Protein AF-A0A914WQ37-F1 (afdb_monomer)

Secondary structure (DSSP, 8-state):
--SPPB-TTSSBPPTTT-TTSPPSHHHHHHHHHHHHHHHHHHHHTT---HHHHHHHHHHHHHHHHHHHHHHHHHHHHTT-TTS--HHHHHHHHHTHHHHHHHHHHHHHHH-HHHHHHHHHHHHHHHHHHHHHHHHHHHHSSTTGGG-TTSHHHHHHHHHHHHHHHHHHHHHHHHHHHT----HHHHHHHHHHHTT-TT---TT---SSGGGB-TTS-B-HHHHHT--

Foldseek 3Di:
DLAFDADPVRDGDPCVVPVNDQDCPLLVVLLVLLLVLLLVLCVLVVNHDPVVSVVLSVVVVVVLVVLLVVLVVLCVVLVVVQQDDSRRLSRLLRVLSVLLSVLSVLCVVPNDVSSVVSLVVSLVVSLVVLLVSSCCSRCVNDCNVPCPPRVVSSVVSSNVSSVVSSVVSCVSNVVSRVDDQDPVNSVLVVCVVVVNQDQDDDDDPDTPVVQADPVGDGNVVVVVPRD

Sequence (227 aa):
DWSVKYGNSDEPVPARFDINAPDLYIPLMALVTYVLVAGFVLGTQGRFTPEQLGLLASNAVAWLVLENFFILVTKYVMNISQALSLWHTLAFSSYKFVGMIISLLVFLAFGRTAYYWTLGYFAVAVAFFLIRTVKTFVLEGPGAYAQDGGTKRKLYLLLFISLTQPFIMWWLTSSITNFVPGKMDLAEMAMAGIGMGAAKVGGAVGGAKAFVQPDGEVDYEALLRAP

Radius of gyration: 24.95 Å; Cα contacts (8 Å, |Δi|>4): 200; chains: 1; bounding box: 59×31×78 Å

Organism: NCBI:txid2011161

Solvent-accessible surface area (backbone atoms only — not comparable to full-atom values): 13020 Å² total; per-residue (Å²): 137,86,72,86,54,62,43,101,78,79,42,71,44,58,56,92,80,25,86,84,46,89,57,57,61,67,27,52,54,25,50,53,48,32,44,53,52,52,40,49,52,32,46,63,55,76,64,59,45,76,66,57,46,52,50,52,45,50,50,53,52,48,54,53,52,50,50,51,49,50,52,50,51,51,30,58,76,71,69,46,76,83,44,61,58,72,67,53,52,52,24,63,69,32,53,56,32,54,42,50,41,54,20,52,53,39,26,74,76,64,33,68,68,49,18,54,55,42,38,52,52,37,32,52,50,50,27,52,47,41,55,58,55,50,44,47,49,51,60,68,31,97,65,49,90,77,43,91,84,46,59,68,60,54,49,50,53,50,52,51,60,29,61,48,47,43,55,52,51,50,58,64,52,43,75,67,60,76,61,76,63,52,79,64,51,45,54,51,51,54,38,36,74,74,66,65,44,68,75,82,66,82,96,57,98,55,60,78,66,72,41,38,48,102,86,72,48,74,38,63,68,58,59,72,67,55,132

Structure (mmCIF, N/CA/C/O backbone):
data_AF-A0A914WQ37-F1
#
_entry.id   AF-A0A914WQ37-F1
#
loop_
_atom_site.group_PDB
_atom_site.id
_atom_site.type_symbol
_atom_site.label_atom_id
_atom_site.label_alt_id
_atom_site.label_comp_id
_atom_site.label_asym_id
_atom_site.label_entity_id
_atom_site.label_seq_id
_atom_site.pdbx_PDB_ins_code
_atom_site.Cartn_x
_atom_site.Cartn_y
_atom_site.Cartn_z
_atom_site.occupancy
_atom_site.B_iso_or_equiv
_atom_site.auth_seq_id
_atom_site.auth_comp_id
_atom_site.auth_asym_id
_atom_site.auth_atom_id
_atom_site.pdbx_PDB_model_num
ATOM 1 N N . ASP A 1 1 ? -6.698 -5.636 -26.156 1.00 56.78 1 ASP A N 1
ATOM 2 C CA . ASP A 1 1 ? -5.316 -5.230 -26.454 1.00 56.78 1 ASP A CA 1
ATOM 3 C C . ASP A 1 1 ? -4.744 -4.566 -25.204 1.00 56.78 1 ASP A C 1
ATOM 5 O O . ASP A 1 1 ? -5.423 -3.709 -24.650 1.00 56.78 1 ASP A O 1
ATOM 9 N N . TRP A 1 2 ? -3.618 -5.061 -24.683 1.00 62.56 2 TRP A N 1
ATOM 10 C CA . TRP A 1 2 ? -2.961 -4.590 -23.444 1.00 62.56 2 TRP A CA 1
ATOM 11 C C . TRP A 1 2 ? -1.624 -3.893 -23.729 1.00 62.56 2 TRP A C 1
ATOM 13 O O . TRP A 1 2 ? -0.908 -3.533 -22.796 1.00 62.56 2 TRP A O 1
ATOM 23 N N . SER A 1 3 ? -1.281 -3.737 -25.009 1.00 63.12 3 SER A N 1
ATOM 24 C CA . SER A 1 3 ? -0.094 -3.006 -25.434 1.00 63.12 3 SER A CA 1
ATOM 25 C C . SER A 1 3 ? -0.186 -1.533 -25.023 1.00 63.12 3 SER A C 1
ATOM 27 O O . SER A 1 3 ? -1.274 -0.953 -24.971 1.00 63.12 3 SER A O 1
ATOM 29 N N . VAL A 1 4 ? 0.967 -0.941 -24.697 1.00 64.62 4 VAL A N 1
ATOM 30 C CA . VAL A 1 4 ? 1.070 0.493 -24.403 1.00 64.62 4 VAL A CA 1
ATOM 31 C C . VAL A 1 4 ? 0.679 1.254 -25.660 1.00 64.62 4 VAL A C 1
ATOM 33 O O . VAL A 1 4 ? 1.230 1.006 -26.735 1.00 64.62 4 VAL A O 1
ATOM 36 N N . LYS A 1 5 ? -0.281 2.169 -25.538 1.00 70.06 5 LYS A N 1
ATOM 37 C CA . LYS A 1 5 ? -0.679 2.995 -26.676 1.00 70.06 5 LYS A CA 1
ATOM 38 C C . LYS A 1 5 ? 0.314 4.143 -26.837 1.00 70.06 5 LYS A C 1
ATOM 40 O O . LYS A 1 5 ? 0.683 4.799 -25.863 1.00 70.06 5 LYS A O 1
ATOM 45 N N . TYR A 1 6 ? 0.708 4.410 -28.075 1.00 69.31 6 TYR A N 1
ATOM 46 C CA . TYR A 1 6 ? 1.590 5.520 -28.426 1.00 69.31 6 TYR A CA 1
ATOM 47 C C . TYR A 1 6 ? 0.812 6.569 -29.217 1.00 69.31 6 TYR A C 1
ATOM 49 O O . TYR A 1 6 ? -0.035 6.233 -30.049 1.00 69.31 6 TYR A O 1
ATOM 57 N N . GLY A 1 7 ? 1.048 7.843 -28.904 1.00 68.81 7 GLY A N 1
ATOM 58 C CA . GLY A 1 7 ? 0.523 8.963 -29.679 1.00 68.81 7 GLY A CA 1
ATOM 59 C C . GLY A 1 7 ? 1.330 9.200 -30.960 1.00 68.81 7 GLY A C 1
ATOM 60 O O . GLY A 1 7 ? 2.325 8.532 -31.222 1.00 68.81 7 GLY A O 1
ATOM 61 N N . ASN A 1 8 ? 0.945 10.219 -31.734 1.00 63.44 8 ASN A N 1
ATOM 62 C CA . ASN A 1 8 ? 1.643 10.612 -32.971 1.00 63.44 8 ASN A CA 1
ATOM 63 C C . ASN A 1 8 ? 3.112 11.052 -32.761 1.00 63.44 8 ASN A C 1
ATOM 65 O O . ASN A 1 8 ? 3.824 11.254 -33.740 1.00 63.44 8 ASN A O 1
ATOM 69 N N . SER A 1 9 ? 3.550 11.239 -31.512 1.00 63.06 9 SER A N 1
ATOM 70 C CA . SER A 1 9 ? 4.892 11.678 -31.112 1.00 63.06 9 SER A CA 1
ATOM 71 C C . SER A 1 9 ? 5.790 10.554 -30.569 1.00 63.06 9 SER A C 1
ATOM 73 O O . SER A 1 9 ? 6.819 10.861 -29.978 1.00 63.06 9 SER A O 1
ATOM 75 N N . ASP A 1 10 ? 5.417 9.274 -30.724 1.00 62.78 10 ASP A N 1
ATOM 76 C CA . ASP A 1 10 ? 6.125 8.113 -30.130 1.00 62.78 10 ASP A CA 1
ATOM 77 C C . ASP A 1 10 ? 6.191 8.133 -28.584 1.00 62.78 10 ASP A C 1
ATOM 79 O O . ASP A 1 10 ? 6.832 7.297 -27.943 1.00 62.78 10 ASP A O 1
ATOM 83 N N . GLU A 1 11 ? 5.468 9.062 -27.956 1.00 63.06 11 GLU A N 1
ATOM 84 C CA . GLU A 1 11 ? 5.287 9.132 -26.512 1.00 63.06 11 GLU A CA 1
ATOM 85 C C . GLU A 1 11 ? 4.059 8.307 -26.088 1.00 63.06 11 GLU A C 1
ATOM 87 O O . GLU A 1 11 ? 3.037 8.306 -26.793 1.00 63.06 11 GLU A O 1
ATOM 92 N N . PRO A 1 12 ? 4.118 7.611 -24.936 1.00 65.69 12 PRO A N 1
ATOM 93 C CA . PRO A 1 12 ? 2.956 6.933 -24.377 1.00 65.69 12 PRO A CA 1
ATOM 94 C C . PRO A 1 12 ? 1.793 7.915 -24.194 1.00 65.69 12 PRO A C 1
ATOM 96 O O . PRO A 1 12 ? 1.980 9.012 -23.659 1.00 65.69 12 PRO A O 1
ATOM 99 N N . VAL A 1 13 ? 0.585 7.538 -24.624 1.00 70.19 13 VAL A N 1
ATOM 100 C CA . VAL A 1 13 ? -0.588 8.420 -24.476 1.00 70.19 13 VAL A CA 1
ATOM 101 C C . VAL A 1 13 ? -0.875 8.630 -22.982 1.00 70.19 13 VAL A C 1
ATOM 103 O O . VAL A 1 13 ? -0.773 7.682 -22.200 1.00 70.19 13 VAL A O 1
ATOM 106 N N . PRO A 1 14 ? -1.271 9.843 -22.550 1.00 66.50 14 PRO A N 1
ATOM 107 C CA . PRO A 1 14 ? -1.674 10.076 -21.168 1.00 66.50 14 PRO A CA 1
ATOM 108 C C . PRO A 1 14 ? -2.773 9.108 -20.716 1.00 66.50 14 PRO A C 1
ATOM 110 O O . PRO A 1 14 ? -3.612 8.704 -21.521 1.00 66.50 14 PRO A O 1
ATOM 113 N N . ALA A 1 15 ? -2.850 8.832 -19.410 1.00 68.00 15 ALA A N 1
ATOM 114 C CA . ALA A 1 15 ? -3.814 7.891 -18.821 1.00 68.00 15 ALA A CA 1
ATOM 115 C C . ALA A 1 15 ? -5.296 8.185 -19.145 1.00 68.00 15 ALA A C 1
ATOM 117 O O . ALA A 1 15 ? -6.150 7.312 -19.051 1.00 68.00 15 ALA A O 1
ATOM 118 N N . ARG A 1 16 ? -5.620 9.406 -19.596 1.00 73.94 16 ARG A N 1
ATOM 119 C CA . ARG A 1 16 ? -6.951 9.746 -20.124 1.00 73.94 16 ARG A CA 1
ATOM 120 C C . ARG A 1 16 ? -7.317 8.964 -21.397 1.00 73.94 16 ARG A C 1
ATOM 122 O O . ARG A 1 16 ? -8.497 8.754 -21.659 1.00 73.94 16 ARG A O 1
ATOM 129 N N . PHE A 1 17 ? -6.326 8.583 -22.197 1.00 75.38 17 PHE A N 1
ATOM 130 C CA . PHE A 1 17 ? -6.483 7.917 -23.493 1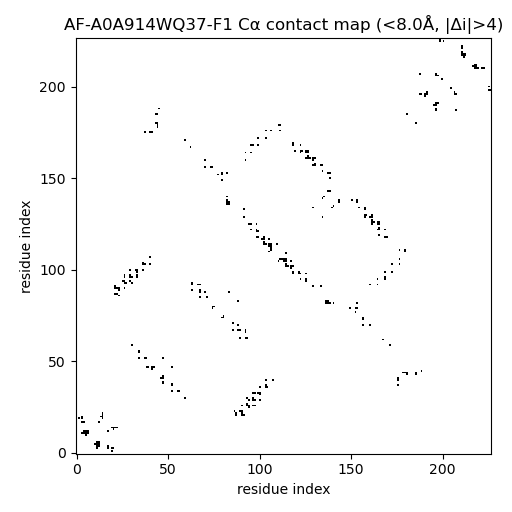.00 75.38 17 PHE A CA 1
ATOM 131 C C . PHE A 1 17 ? -5.993 6.459 -23.481 1.00 75.38 17 PHE A C 1
ATOM 133 O O . PHE A 1 17 ? -6.365 5.679 -24.363 1.00 75.38 17 PHE A O 1
ATOM 140 N N . ASP A 1 18 ? -5.211 6.077 -22.468 1.00 75.06 18 ASP A N 1
ATOM 141 C CA . ASP A 1 18 ? -4.825 4.696 -22.190 1.00 75.06 18 ASP A CA 1
ATOM 142 C C . ASP A 1 18 ? -5.307 4.267 -20.797 1.00 75.06 18 ASP A C 1
ATOM 144 O O . ASP A 1 18 ? -4.721 4.621 -19.777 1.00 75.06 18 ASP A O 1
ATOM 148 N N . ILE A 1 19 ? -6.380 3.471 -20.777 1.00 73.19 19 ILE A N 1
ATOM 149 C CA . ILE A 1 19 ? -6.989 2.908 -19.561 1.00 73.19 19 ILE A CA 1
ATOM 150 C C . ILE A 1 19 ? -5.989 2.035 -18.785 1.00 73.19 19 ILE A C 1
ATOM 152 O O . ILE A 1 19 ? -6.120 1.889 -17.573 1.00 73.19 19 ILE A O 1
ATOM 156 N N . ASN A 1 20 ? -4.994 1.454 -19.466 1.00 72.88 20 ASN A N 1
ATOM 157 C CA . ASN A 1 20 ? -4.010 0.565 -18.850 1.00 72.88 20 ASN A CA 1
ATOM 158 C C . ASN A 1 20 ? -2.786 1.315 -18.303 1.00 72.88 20 ASN A C 1
ATOM 160 O O . ASN A 1 20 ? -1.908 0.688 -17.702 1.00 72.88 20 ASN A O 1
ATOM 164 N N . ALA A 1 21 ? -2.688 2.630 -18.517 1.00 74.88 21 ALA A N 1
ATOM 165 C CA . ALA A 1 21 ? -1.569 3.406 -18.011 1.00 74.88 21 ALA A CA 1
ATOM 166 C C . ALA A 1 21 ? -1.640 3.505 -16.475 1.00 74.88 21 ALA A C 1
ATOM 168 O O . ALA A 1 21 ? -2.699 3.809 -15.925 1.00 74.88 21 ALA A O 1
ATOM 169 N N . PRO A 1 22 ? -0.523 3.281 -15.762 1.00 78.38 22 PRO A N 1
ATOM 170 C CA . PRO A 1 22 ? -0.503 3.335 -14.305 1.00 78.38 22 PRO A CA 1
ATOM 171 C C . PRO A 1 22 ? -0.788 4.757 -13.806 1.00 78.38 22 PRO A C 1
ATOM 173 O O . PRO A 1 22 ? -0.043 5.696 -14.101 1.00 78.38 22 PRO A O 1
ATOM 176 N N . ASP A 1 23 ? -1.850 4.901 -13.017 1.00 85.06 23 ASP A N 1
ATOM 177 C CA . ASP A 1 23 ? -2.229 6.140 -12.348 1.00 85.06 23 ASP A CA 1
ATOM 178 C C . ASP A 1 23 ? -1.747 6.181 -10.888 1.00 85.06 23 ASP A C 1
ATOM 180 O O . ASP A 1 23 ? -1.474 5.158 -10.258 1.00 85.06 23 ASP A O 1
ATOM 184 N N . LEU A 1 24 ? -1.650 7.391 -10.333 1.00 87.19 24 LEU A N 1
ATOM 185 C CA . LEU A 1 24 ? -1.313 7.603 -8.921 1.00 87.19 24 LEU A CA 1
ATOM 186 C C . LEU A 1 24 ? -2.558 7.811 -8.041 1.00 87.19 24 LEU A C 1
ATOM 188 O O . LEU A 1 24 ? -2.447 7.877 -6.817 1.00 87.19 24 LEU A O 1
ATOM 192 N N . TYR A 1 25 ? -3.747 7.912 -8.639 1.00 90.06 25 TYR A N 1
ATOM 193 C CA . TYR A 1 25 ? -4.981 8.183 -7.908 1.00 90.06 25 TYR A CA 1
ATOM 194 C C . TYR A 1 25 ? -5.370 6.995 -7.028 1.00 90.06 25 TYR A C 1
ATOM 196 O O . TYR A 1 25 ? -5.588 7.169 -5.829 1.00 90.06 25 TYR A O 1
ATOM 204 N N . ILE A 1 26 ? -5.395 5.784 -7.594 1.00 90.06 26 ILE A N 1
ATOM 205 C CA . ILE A 1 26 ? -5.715 4.555 -6.857 1.00 90.06 26 ILE A CA 1
ATOM 206 C C . ILE A 1 26 ? -4.714 4.340 -5.706 1.00 90.06 26 ILE A C 1
ATOM 208 O O . ILE A 1 26 ? -5.162 4.195 -4.568 1.00 90.06 26 ILE A O 1
ATOM 212 N N . PRO A 1 27 ? -3.384 4.380 -5.935 1.00 91.56 27 PRO A N 1
ATOM 213 C CA . PRO A 1 27 ? -2.373 4.406 -4.880 1.00 91.56 27 PRO A CA 1
ATOM 214 C C . PRO A 1 27 ? -2.623 5.391 -3.736 1.00 91.56 27 PRO A C 1
ATOM 216 O O . PRO A 1 27 ? -2.577 5.006 -2.567 1.00 91.56 27 PRO A O 1
ATOM 219 N N . LEU A 1 28 ? -2.885 6.658 -4.063 1.00 92.75 28 LEU A N 1
ATOM 220 C CA . LEU A 1 28 ? -3.062 7.718 -3.074 1.00 92.75 28 LEU A CA 1
ATOM 221 C C . LEU A 1 28 ? -4.328 7.482 -2.252 1.00 92.75 28 LEU A C 1
ATOM 223 O O . LEU A 1 28 ? -4.287 7.524 -1.021 1.00 92.75 28 LEU A O 1
ATOM 227 N N . MET A 1 29 ? -5.440 7.173 -2.918 1.00 95.94 29 MET A N 1
ATOM 228 C CA . MET A 1 29 ? -6.702 6.881 -2.242 1.00 95.94 29 MET A CA 1
ATOM 229 C C . MET A 1 29 ? -6.605 5.621 -1.380 1.00 95.94 29 MET A C 1
ATOM 231 O O . MET A 1 29 ? -7.149 5.589 -0.275 1.00 95.94 29 MET A O 1
ATOM 235 N N . ALA A 1 30 ? -5.865 4.605 -1.828 1.00 95.56 30 ALA A N 1
ATOM 236 C CA . ALA A 1 30 ? -5.617 3.400 -1.048 1.00 95.56 30 ALA A CA 1
ATOM 237 C C . ALA A 1 30 ? -4.742 3.683 0.184 1.00 95.56 30 ALA A C 1
ATOM 239 O O . ALA A 1 30 ? -5.017 3.146 1.251 1.00 95.56 30 ALA A O 1
ATOM 240 N N . LEU A 1 31 ? -3.736 4.556 0.094 1.00 95.81 31 LEU A N 1
ATOM 241 C CA . LEU A 1 31 ? -2.944 4.959 1.260 1.00 95.81 31 LEU A CA 1
ATOM 242 C C . LEU A 1 31 ? -3.818 5.640 2.326 1.00 95.81 31 LEU A C 1
ATOM 244 O O . LEU A 1 31 ? -3.773 5.256 3.494 1.00 95.81 31 LEU A O 1
ATOM 248 N N . VAL A 1 32 ? -4.640 6.615 1.927 1.00 96.25 32 VAL A N 1
ATOM 249 C CA . VAL A 1 32 ? -5.557 7.315 2.847 1.00 96.25 32 VAL A CA 1
ATOM 250 C C . VAL A 1 32 ? -6.545 6.330 3.469 1.00 96.25 32 VAL A C 1
ATOM 252 O O . VAL A 1 32 ? -6.714 6.294 4.687 1.00 96.25 32 VAL A O 1
ATOM 255 N N . THR A 1 33 ? -7.150 5.473 2.646 1.00 96.56 33 THR A N 1
ATOM 256 C CA . THR A 1 33 ? -8.106 4.459 3.109 1.00 96.56 33 THR A CA 1
ATOM 257 C C . THR A 1 33 ? -7.454 3.463 4.064 1.00 96.56 33 THR A C 1
ATOM 259 O O . THR A 1 33 ? -8.051 3.112 5.077 1.00 96.56 33 THR A O 1
ATOM 262 N N . TYR A 1 34 ? -6.216 3.043 3.796 1.00 96.19 34 TYR A N 1
ATOM 263 C CA . TYR A 1 34 ? -5.450 2.180 4.692 1.00 96.19 34 TYR A CA 1
ATOM 264 C C . TYR A 1 34 ? -5.282 2.814 6.074 1.00 96.19 34 TYR A C 1
ATOM 266 O O . TYR A 1 34 ? -5.546 2.147 7.072 1.00 96.19 34 TYR A O 1
ATOM 274 N N . VAL A 1 35 ? -4.908 4.097 6.146 1.00 95.81 35 VAL A N 1
ATOM 275 C CA . VAL A 1 35 ? -4.765 4.811 7.425 1.00 95.81 35 VAL A CA 1
ATOM 276 C C . VAL A 1 35 ? -6.092 4.848 8.184 1.00 95.81 35 VAL A C 1
ATOM 278 O O . VAL A 1 35 ? -6.120 4.553 9.378 1.00 95.81 35 VAL A O 1
ATOM 281 N N . LEU A 1 36 ? -7.200 5.146 7.499 1.00 95.56 36 LEU A N 1
ATOM 282 C CA . LEU A 1 36 ? -8.530 5.188 8.113 1.00 95.56 36 LEU A CA 1
ATOM 283 C C . LEU A 1 36 ? -8.987 3.813 8.614 1.00 95.56 36 LEU A C 1
ATOM 285 O O . LEU A 1 36 ? -9.439 3.693 9.751 1.00 95.56 36 LEU A O 1
ATOM 289 N N . VAL A 1 37 ? -8.835 2.766 7.801 1.00 95.69 37 VAL A N 1
ATOM 290 C CA . VAL A 1 37 ? -9.221 1.393 8.165 1.00 95.69 37 VAL A CA 1
ATOM 291 C C . VAL A 1 37 ? -8.343 0.862 9.295 1.00 95.69 37 VAL A C 1
ATOM 293 O O . VAL A 1 37 ? -8.855 0.255 10.229 1.00 95.69 37 VAL A O 1
ATOM 296 N N . ALA A 1 38 ? -7.038 1.123 9.269 1.00 93.31 38 ALA A N 1
ATOM 297 C CA . ALA A 1 38 ? -6.139 0.768 10.362 1.00 93.31 38 ALA A CA 1
ATOM 298 C C . ALA A 1 38 ? -6.509 1.491 11.666 1.00 93.31 38 ALA A C 1
ATOM 300 O O . ALA A 1 38 ? -6.564 0.859 12.719 1.00 93.31 38 ALA A O 1
ATOM 301 N N . GLY A 1 39 ? -6.826 2.787 11.594 1.00 92.56 39 GLY A N 1
ATOM 302 C CA . GLY A 1 39 ? -7.345 3.555 12.725 1.00 92.56 39 GLY A CA 1
ATOM 303 C C . GLY A 1 39 ? -8.647 2.980 13.277 1.00 92.56 39 GLY A C 1
ATOM 304 O O . GLY A 1 39 ? -8.791 2.830 14.488 1.00 92.56 39 GLY A O 1
ATOM 305 N N . PHE A 1 40 ? -9.563 2.584 12.394 1.00 92.00 40 PHE A N 1
ATOM 306 C CA . PHE A 1 40 ? -10.813 1.933 12.772 1.00 92.00 40 PHE A CA 1
ATOM 307 C C . PHE A 1 40 ? -10.577 0.589 13.472 1.00 92.00 40 PHE A C 1
ATOM 309 O O . PHE A 1 40 ? -11.148 0.340 14.532 1.00 92.00 40 PHE A O 1
ATOM 316 N N . VAL A 1 41 ? -9.673 -0.244 12.946 1.00 91.50 41 VAL A N 1
ATOM 317 C CA . VAL A 1 41 ? -9.277 -1.504 13.592 1.00 91.50 41 VAL A CA 1
ATOM 318 C C . VAL A 1 41 ? -8.675 -1.239 14.977 1.00 91.50 41 VAL A C 1
ATOM 320 O O . VAL A 1 41 ? -9.066 -1.897 15.937 1.00 91.50 41 VAL A O 1
ATOM 323 N N . LEU A 1 42 ? -7.798 -0.243 15.136 1.00 90.19 42 LEU A N 1
ATOM 324 C CA . LEU A 1 42 ? -7.271 0.143 16.456 1.00 90.19 42 LEU A CA 1
ATOM 325 C C . LEU A 1 42 ? -8.370 0.645 17.408 1.00 90.19 42 LEU A C 1
ATOM 327 O O . LEU A 1 42 ? -8.320 0.358 18.605 1.00 90.19 42 LEU A O 1
ATOM 331 N N . GLY A 1 43 ? -9.381 1.344 16.886 1.00 88.75 43 GLY A N 1
ATOM 332 C CA . GLY A 1 43 ? -10.574 1.761 17.630 1.00 88.75 43 GLY A CA 1
ATOM 333 C C . GLY A 1 43 ? -11.369 0.577 18.161 1.00 88.75 43 GLY A C 1
ATOM 334 O O . GLY A 1 43 ? -11.690 0.539 19.344 1.00 88.75 43 GLY A O 1
ATOM 335 N N . THR A 1 44 ? -11.587 -0.441 17.325 1.00 86.12 44 THR A N 1
ATOM 336 C CA . THR A 1 44 ? -12.282 -1.680 17.728 1.00 86.12 44 THR A CA 1
ATOM 337 C C . THR A 1 44 ? -11.509 -2.495 18.769 1.00 86.12 44 THR A C 1
ATOM 339 O O . THR A 1 44 ? -12.089 -3.329 19.451 1.00 86.12 44 THR A O 1
ATOM 342 N N . GLN A 1 45 ? -10.203 -2.249 18.901 1.00 86.31 45 GLN A N 1
ATOM 343 C CA . GLN A 1 45 ? -9.329 -2.869 19.897 1.00 86.31 45 GLN A CA 1
ATOM 344 C C . GLN A 1 45 ? -9.201 -2.046 21.192 1.00 86.31 45 GLN A C 1
ATOM 346 O O . GLN A 1 45 ? -8.428 -2.431 22.062 1.00 86.31 45 GLN A O 1
ATOM 351 N N . GLY A 1 46 ? -9.844 -0.875 21.298 1.00 83.62 46 GLY A N 1
ATOM 352 C CA . GLY A 1 46 ? -9.678 0.032 22.445 1.00 83.62 46 GLY A CA 1
ATOM 353 C C . GLY A 1 46 ? -8.296 0.676 22.557 1.00 83.62 46 GLY A C 1
ATOM 354 O O . GLY A 1 46 ? -7.945 1.231 23.594 1.00 83.62 46 GLY A O 1
ATOM 355 N N . ARG A 1 47 ? -7.496 0.612 21.490 1.00 84.75 47 ARG A N 1
ATOM 356 C CA . ARG A 1 47 ? -6.108 1.099 21.458 1.00 84.75 47 ARG A CA 1
ATOM 357 C C . ARG A 1 47 ? -5.955 2.398 20.684 1.00 84.75 47 ARG A C 1
ATOM 359 O O . ARG A 1 47 ? -4.837 2.878 20.537 1.00 84.75 47 ARG A O 1
ATOM 366 N N . PHE A 1 48 ? -7.051 2.954 20.178 1.00 89.69 48 PHE A N 1
ATOM 367 C CA . PHE A 1 48 ? -7.006 4.160 19.372 1.00 89.69 48 PHE A CA 1
ATOM 368 C C . PHE A 1 48 ? -6.498 5.351 20.181 1.00 89.69 48 PHE A C 1
ATOM 370 O O . PHE A 1 48 ? -7.113 5.767 21.160 1.00 89.69 48 PHE A O 1
ATOM 377 N N . THR A 1 49 ? -5.402 5.934 19.706 1.00 90.06 49 THR A N 1
ATOM 378 C CA . THR A 1 49 ? -4.981 7.276 20.092 1.00 90.06 49 THR A CA 1
ATOM 379 C C . THR A 1 49 ? -4.633 8.064 18.825 1.00 90.06 49 THR A C 1
ATOM 381 O O . THR A 1 49 ? -4.144 7.468 17.853 1.00 90.06 49 THR A O 1
ATOM 384 N N . PRO A 1 50 ? -4.873 9.387 18.786 1.00 91.38 50 PRO A N 1
ATOM 385 C CA . PRO A 1 50 ? -4.518 10.217 17.633 1.00 91.38 50 PRO A CA 1
ATOM 386 C C . PRO A 1 50 ? -3.036 10.101 17.245 1.00 91.38 50 PRO A C 1
ATOM 388 O O . PRO A 1 50 ? -2.689 10.113 16.063 1.00 91.38 50 PRO A O 1
ATOM 391 N N . GLU A 1 51 ? -2.160 9.910 18.232 1.00 92.62 51 GLU A N 1
ATOM 392 C CA . GLU A 1 51 ? -0.719 9.737 18.042 1.00 92.62 51 GLU A CA 1
ATOM 393 C C . GLU A 1 51 ? -0.409 8.429 17.309 1.00 92.62 51 GLU A C 1
ATOM 395 O O . GLU A 1 51 ? 0.421 8.421 16.402 1.00 92.62 51 GLU A O 1
ATOM 400 N N . GLN A 1 52 ? -1.099 7.329 17.636 1.00 89.31 52 GLN A N 1
ATOM 401 C CA . GLN A 1 52 ? -0.924 6.056 16.928 1.00 89.31 52 GLN A CA 1
ATOM 402 C C . GLN A 1 52 ? -1.364 6.144 15.468 1.00 89.31 52 GLN A C 1
ATOM 404 O O . GLN A 1 52 ? -0.704 5.576 14.597 1.00 89.31 52 GLN A O 1
ATOM 409 N N . LEU A 1 53 ? -2.440 6.881 15.183 1.00 91.50 53 LEU A N 1
ATOM 410 C CA . LEU A 1 53 ? -2.891 7.108 13.811 1.00 91.50 53 LEU A CA 1
ATOM 411 C C . LEU A 1 53 ? -1.835 7.885 13.008 1.00 91.50 53 LEU A C 1
ATOM 413 O O . LEU A 1 53 ? -1.487 7.492 11.892 1.00 91.50 53 LEU A O 1
ATOM 417 N N . GLY A 1 54 ? -1.279 8.946 13.603 1.00 93.19 54 GLY A N 1
ATOM 418 C CA . GLY A 1 54 ? -0.195 9.734 13.013 1.00 93.19 54 GLY A CA 1
ATOM 419 C C . GLY A 1 54 ? 1.084 8.922 12.796 1.00 93.19 54 GLY A C 1
ATOM 420 O O . GLY A 1 54 ? 1.701 9.017 11.732 1.00 93.19 54 GLY A O 1
ATOM 421 N N . LEU A 1 55 ? 1.453 8.068 13.755 1.00 93.06 55 LEU A N 1
ATOM 422 C CA . LEU A 1 55 ? 2.581 7.141 13.632 1.00 93.06 55 LEU A CA 1
ATOM 423 C C . LEU A 1 55 ? 2.361 6.126 12.510 1.00 93.06 55 LEU A C 1
ATOM 425 O O . LEU A 1 55 ? 3.278 5.878 11.733 1.00 93.06 55 LEU A O 1
ATOM 429 N N . LEU A 1 56 ? 1.157 5.567 12.382 1.00 92.94 56 LEU A N 1
ATOM 430 C CA . LEU A 1 56 ? 0.831 4.604 11.334 1.00 92.94 56 LEU A CA 1
ATOM 431 C C . LEU A 1 56 ? 0.901 5.229 9.937 1.00 92.94 56 LEU A C 1
ATOM 433 O O . LEU A 1 56 ? 1.508 4.648 9.034 1.00 92.94 56 LEU A O 1
ATOM 437 N N . ALA A 1 57 ? 0.329 6.424 9.772 1.00 94.50 57 ALA A N 1
ATOM 438 C CA . ALA A 1 57 ? 0.410 7.183 8.528 1.00 94.50 57 ALA A CA 1
ATOM 439 C C . ALA A 1 57 ? 1.865 7.525 8.177 1.00 94.50 57 ALA A C 1
ATOM 441 O O . ALA A 1 57 ? 2.315 7.267 7.059 1.00 94.50 57 ALA A O 1
ATOM 442 N N . SER A 1 58 ? 2.623 8.030 9.153 1.00 95.81 58 SER A N 1
ATOM 443 C CA . SER A 1 58 ? 4.034 8.384 8.973 1.00 95.81 58 SER A CA 1
ATOM 444 C C . SER A 1 58 ? 4.886 7.163 8.636 1.00 95.81 58 SER A C 1
ATOM 446 O O . SER A 1 58 ? 5.711 7.232 7.733 1.00 95.81 58 SER A O 1
ATOM 448 N N . ASN A 1 59 ? 4.658 6.026 9.297 1.00 94.75 59 ASN A N 1
ATOM 449 C CA . ASN A 1 59 ? 5.355 4.770 9.024 1.00 94.75 59 ASN A CA 1
ATOM 450 C C . ASN A 1 59 ? 5.049 4.257 7.607 1.00 94.75 59 ASN A C 1
ATOM 452 O O . ASN A 1 59 ? 5.963 3.877 6.881 1.00 94.75 59 ASN A O 1
ATOM 456 N N . ALA A 1 60 ? 3.784 4.299 7.175 1.00 94.62 60 ALA A N 1
ATOM 457 C CA . ALA A 1 60 ? 3.397 3.897 5.822 1.00 94.62 60 ALA A CA 1
ATOM 458 C C . ALA A 1 60 ? 4.072 4.765 4.745 1.00 94.62 60 ALA A C 1
ATOM 460 O O . ALA A 1 60 ? 4.629 4.232 3.784 1.00 94.62 60 ALA A O 1
ATOM 461 N N . VAL A 1 61 ? 4.075 6.089 4.932 1.00 95.25 61 VAL A N 1
ATOM 462 C CA . VAL A 1 61 ? 4.761 7.028 4.030 1.00 95.25 61 VAL A CA 1
ATOM 463 C C . VAL A 1 61 ? 6.278 6.831 4.078 1.00 95.25 61 VAL A C 1
ATOM 465 O O . VAL A 1 61 ? 6.917 6.811 3.029 1.00 95.25 61 VAL A O 1
ATOM 468 N N . ALA A 1 62 ? 6.863 6.625 5.259 1.00 95.44 62 ALA A N 1
ATOM 469 C CA . ALA A 1 62 ? 8.297 6.403 5.417 1.00 95.44 62 ALA A CA 1
ATOM 470 C C . ALA A 1 62 ? 8.765 5.147 4.670 1.00 95.44 62 ALA A C 1
ATOM 472 O O . ALA A 1 62 ? 9.732 5.222 3.915 1.00 95.44 62 ALA A O 1
ATOM 473 N N . TRP A 1 63 ? 8.057 4.019 4.805 1.00 94.00 63 TRP A N 1
ATOM 474 C CA . TRP A 1 63 ? 8.362 2.800 4.047 1.00 94.00 63 TRP A CA 1
ATOM 475 C C . TRP A 1 63 ? 8.183 2.983 2.540 1.00 94.00 63 TRP A C 1
ATOM 477 O O . TRP A 1 63 ? 8.999 2.478 1.770 1.00 94.00 63 TRP A O 1
ATOM 487 N N . LEU A 1 64 ? 7.158 3.726 2.111 1.00 94.12 64 LEU A N 1
ATOM 488 C CA . LEU A 1 64 ? 6.933 4.032 0.698 1.00 94.12 64 LEU A CA 1
ATOM 489 C C . LEU A 1 64 ? 8.083 4.860 0.100 1.00 94.12 64 LEU A C 1
ATOM 491 O O . LEU A 1 64 ? 8.590 4.536 -0.977 1.00 94.12 64 LEU A O 1
ATOM 495 N N . VAL A 1 65 ? 8.510 5.913 0.801 1.00 94.75 65 VAL A N 1
ATOM 496 C CA . VAL A 1 65 ? 9.629 6.773 0.385 1.00 94.75 65 VAL A CA 1
ATOM 497 C C . VAL A 1 65 ? 10.937 5.988 0.386 1.00 94.75 65 VAL A C 1
ATOM 499 O O . VAL A 1 65 ? 11.674 6.037 -0.597 1.00 94.75 65 VAL A O 1
ATOM 502 N N . LEU A 1 66 ? 11.204 5.230 1.451 1.00 94.44 66 LEU A N 1
ATOM 503 C CA . LEU A 1 66 ? 12.405 4.409 1.591 1.00 94.44 66 LEU A CA 1
ATOM 504 C C . LEU A 1 66 ? 12.505 3.379 0.463 1.00 94.44 66 LEU A C 1
ATOM 506 O O . LEU A 1 66 ? 13.557 3.250 -0.157 1.00 94.44 66 LEU A O 1
ATOM 510 N N . GLU A 1 67 ? 11.418 2.682 0.140 1.00 93.44 67 GLU A N 1
ATOM 511 C CA . GLU A 1 67 ? 11.409 1.713 -0.957 1.00 93.44 67 GLU A CA 1
ATOM 512 C C . GLU A 1 67 ? 11.697 2.377 -2.309 1.00 93.44 67 GLU A C 1
ATOM 514 O O . GLU A 1 67 ? 12.553 1.904 -3.059 1.00 93.44 67 GLU A O 1
ATOM 519 N N . ASN A 1 68 ? 11.036 3.496 -2.617 1.00 92.56 68 ASN A N 1
ATOM 520 C CA . ASN A 1 68 ? 11.273 4.214 -3.872 1.00 92.56 68 ASN A CA 1
ATOM 521 C C . ASN A 1 68 ? 12.696 4.780 -3.953 1.00 92.56 68 ASN A C 1
ATOM 523 O O . ASN A 1 68 ? 13.293 4.778 -5.031 1.00 92.56 68 ASN A O 1
ATOM 527 N N . PHE A 1 69 ? 13.267 5.195 -2.821 1.00 93.25 69 PHE A N 1
ATOM 528 C CA . PHE A 1 69 ? 14.668 5.585 -2.727 1.00 93.25 69 PHE A CA 1
ATOM 529 C C . PHE A 1 69 ? 15.601 4.414 -3.061 1.00 93.25 69 PHE A C 1
ATOM 531 O O . PHE A 1 69 ? 16.468 4.558 -3.923 1.00 93.25 69 PHE A O 1
ATOM 538 N N . PHE A 1 70 ? 15.394 3.233 -2.466 1.00 91.62 70 PHE A N 1
ATOM 539 C CA . PHE A 1 70 ? 16.186 2.043 -2.797 1.00 91.62 70 PHE A CA 1
ATOM 540 C C . PHE A 1 70 ? 16.058 1.660 -4.272 1.00 91.62 70 PHE A C 1
ATOM 542 O O . PHE A 1 70 ? 17.070 1.390 -4.913 1.00 91.62 70 PHE A O 1
ATOM 549 N N . ILE A 1 71 ? 14.853 1.711 -4.846 1.00 89.62 71 ILE A N 1
ATOM 550 C CA . ILE A 1 71 ? 14.643 1.433 -6.273 1.00 89.62 71 ILE A CA 1
ATOM 551 C C . ILE A 1 71 ? 15.406 2.433 -7.153 1.00 89.62 71 ILE A C 1
ATOM 553 O O . ILE A 1 71 ? 16.012 2.033 -8.149 1.00 89.62 71 ILE A O 1
ATOM 557 N N . LEU A 1 72 ? 15.411 3.720 -6.795 1.00 89.56 72 LEU A N 1
ATOM 558 C CA . LEU A 1 72 ? 16.157 4.760 -7.508 1.00 89.56 72 LEU A CA 1
ATOM 559 C C . LEU A 1 72 ? 17.665 4.491 -7.458 1.00 89.56 72 LEU A C 1
ATOM 561 O O . LEU A 1 72 ? 18.324 4.499 -8.499 1.00 89.56 72 LEU A O 1
ATOM 565 N N . VAL A 1 73 ? 18.197 4.171 -6.276 1.00 90.00 73 VAL A N 1
ATOM 566 C CA . VAL A 1 73 ? 19.608 3.798 -6.096 1.00 90.00 73 VAL A CA 1
ATOM 567 C C . VAL A 1 73 ? 19.949 2.546 -6.908 1.00 90.00 73 VAL A C 1
ATOM 569 O O . VAL A 1 73 ? 20.946 2.541 -7.627 1.00 90.00 73 VAL A O 1
ATOM 572 N N . THR A 1 74 ? 19.118 1.499 -6.872 1.00 87.25 74 THR A N 1
ATOM 573 C CA . THR A 1 74 ? 19.346 0.272 -7.654 1.00 87.25 74 THR A CA 1
ATOM 574 C C . THR A 1 74 ? 19.339 0.550 -9.157 1.00 87.25 74 THR A C 1
ATOM 576 O O . THR A 1 74 ? 20.227 0.075 -9.865 1.00 87.25 74 THR A O 1
ATOM 579 N N . LYS A 1 75 ? 18.392 1.356 -9.659 1.00 85.50 75 LYS A N 1
ATOM 580 C CA . LYS A 1 75 ? 18.356 1.778 -11.072 1.00 85.50 75 LYS A CA 1
ATOM 581 C C . LYS A 1 75 ? 19.632 2.510 -11.477 1.00 85.50 75 LYS A C 1
ATOM 583 O O . LYS A 1 75 ? 20.172 2.231 -12.550 1.00 85.50 75 LYS A O 1
ATOM 588 N N . TYR A 1 76 ? 20.106 3.416 -10.623 1.00 86.19 76 TYR A N 1
ATOM 589 C CA . TYR A 1 76 ? 21.329 4.180 -10.848 1.00 86.19 76 TYR A CA 1
ATOM 590 C C . TYR A 1 76 ? 22.562 3.266 -10.896 1.00 86.19 76 TYR A C 1
ATOM 592 O O . TYR A 1 76 ? 23.284 3.265 -11.890 1.00 86.19 76 TYR A O 1
ATOM 600 N N . VAL A 1 77 ? 22.748 2.407 -9.887 1.00 86.81 77 VAL A N 1
ATOM 601 C CA . VAL A 1 77 ? 23.881 1.463 -9.802 1.00 86.81 77 VAL A CA 1
ATOM 602 C C . VAL A 1 77 ? 23.893 0.473 -10.970 1.00 86.81 77 VAL A C 1
ATOM 604 O O . VAL A 1 77 ? 24.949 0.161 -11.516 1.00 86.81 77 VAL A O 1
ATOM 607 N N . MET A 1 78 ? 22.726 -0.018 -11.393 1.00 81.31 78 MET A N 1
ATOM 608 C CA . MET A 1 78 ? 22.624 -0.966 -12.507 1.00 81.31 78 MET A CA 1
ATOM 609 C C . MET A 1 78 ? 22.714 -0.303 -13.893 1.00 81.31 78 MET A C 1
ATOM 611 O O . MET A 1 78 ? 22.771 -1.023 -14.898 1.00 81.31 78 MET A O 1
ATOM 615 N N . ASN A 1 79 ? 22.761 1.035 -13.944 1.00 80.06 79 ASN A N 1
ATOM 616 C CA . ASN A 1 79 ? 22.725 1.868 -15.148 1.00 80.06 79 ASN A CA 1
ATOM 617 C C . ASN A 1 79 ? 21.511 1.562 -16.047 1.00 80.06 79 ASN A C 1
ATOM 619 O O . ASN A 1 79 ? 21.638 1.329 -17.248 1.00 80.06 79 ASN A O 1
ATOM 623 N N . ILE A 1 80 ? 20.318 1.519 -15.443 1.00 73.44 80 ILE A N 1
ATOM 624 C CA . ILE A 1 80 ? 19.042 1.257 -16.130 1.00 73.44 80 ILE A CA 1
ATOM 625 C C . ILE A 1 80 ? 18.127 2.487 -16.025 1.00 73.44 80 ILE A C 1
ATOM 627 O O . ILE A 1 80 ? 16.962 2.397 -15.633 1.00 73.44 80 ILE A O 1
ATOM 631 N N . SER A 1 81 ? 18.675 3.660 -16.348 1.00 61.53 81 SER A N 1
ATOM 632 C CA . SER A 1 81 ? 18.017 4.958 -16.130 1.00 61.53 81 SER A CA 1
ATOM 633 C C . SER A 1 81 ? 16.668 5.095 -16.861 1.00 61.53 81 SER A C 1
ATOM 635 O O . SER A 1 81 ? 15.738 5.701 -16.341 1.00 61.53 81 SER A O 1
ATOM 637 N N . GLN A 1 82 ? 16.519 4.450 -18.023 1.00 64.38 82 GLN A N 1
ATOM 638 C CA . GLN A 1 82 ? 15.340 4.589 -18.891 1.00 64.38 82 GLN A CA 1
ATOM 639 C C . GLN A 1 82 ? 14.217 3.566 -18.628 1.00 64.38 82 GLN A C 1
ATOM 641 O O . GLN A 1 82 ? 13.189 3.609 -19.290 1.00 64.38 82 GLN A O 1
ATOM 646 N N . ALA A 1 83 ? 14.381 2.611 -17.700 1.00 61.88 83 ALA A N 1
ATOM 647 C CA . ALA A 1 83 ? 13.425 1.499 -17.596 1.00 61.88 83 ALA A CA 1
ATOM 648 C C . ALA A 1 83 ? 12.068 1.866 -16.976 1.00 61.88 83 ALA A C 1
ATOM 650 O O . ALA A 1 83 ? 11.074 1.245 -17.323 1.00 61.88 83 ALA A O 1
ATOM 651 N N . LEU A 1 84 ? 12.020 2.814 -16.035 1.00 71.56 84 LEU A N 1
ATOM 652 C CA . LEU A 1 84 ? 10.791 3.226 -15.343 1.00 71.56 84 LEU A CA 1
ATOM 653 C C . LEU A 1 84 ? 10.954 4.654 -14.818 1.00 71.56 84 LEU A C 1
ATOM 655 O O . LEU A 1 84 ? 11.884 4.917 -14.048 1.00 71.56 84 LEU A O 1
ATOM 659 N N . SER A 1 85 ? 9.998 5.528 -15.125 1.00 81.38 85 SER A N 1
ATOM 660 C CA . SER A 1 85 ? 9.866 6.833 -14.465 1.00 81.38 85 SER A CA 1
ATOM 661 C C . SER A 1 85 ? 9.635 6.679 -12.955 1.00 81.38 85 SER A C 1
ATOM 663 O O . SER A 1 85 ? 9.093 5.665 -12.502 1.00 81.38 85 SER A O 1
ATOM 665 N N . LEU A 1 86 ? 10.023 7.695 -12.175 1.00 84.44 86 LEU A N 1
ATOM 666 C CA . LEU A 1 86 ? 9.799 7.748 -10.725 1.00 84.44 86 LEU A CA 1
ATOM 667 C C . LEU A 1 86 ? 8.320 7.571 -10.375 1.00 84.44 86 LEU A C 1
ATOM 669 O O . LEU A 1 86 ? 7.991 6.801 -9.474 1.00 84.44 86 LEU A O 1
ATOM 673 N N . TRP A 1 87 ? 7.440 8.209 -11.149 1.00 85.44 87 TRP A N 1
ATOM 674 C CA . TRP A 1 87 ? 5.991 8.143 -10.970 1.00 85.44 87 TRP A CA 1
ATOM 675 C C . TRP A 1 87 ? 5.436 6.733 -11.168 1.00 85.44 87 TRP A C 1
ATOM 677 O O . TRP A 1 87 ? 4.583 6.297 -10.400 1.00 85.44 87 TRP A O 1
ATOM 687 N N . HIS A 1 88 ? 5.968 5.986 -12.138 1.00 84.88 88 HIS A N 1
ATOM 688 C CA . HIS A 1 88 ? 5.571 4.597 -12.359 1.00 84.88 88 HIS A CA 1
ATOM 689 C C . HIS A 1 88 ? 6.014 3.699 -11.206 1.00 84.88 88 HIS A C 1
ATOM 691 O O . HIS A 1 88 ? 5.227 2.889 -10.728 1.00 84.88 88 HIS A O 1
ATOM 697 N N . THR A 1 89 ? 7.244 3.858 -10.708 1.00 87.62 89 THR A N 1
ATOM 698 C CA . THR A 1 89 ? 7.692 3.101 -9.527 1.00 87.62 89 THR A CA 1
ATOM 699 C C . THR A 1 89 ? 6.879 3.422 -8.282 1.00 87.62 89 THR A C 1
ATOM 701 O O . THR A 1 89 ? 6.520 2.496 -7.559 1.00 87.62 89 THR A O 1
ATOM 704 N N . LEU A 1 90 ? 6.514 4.691 -8.083 1.00 90.88 90 LEU A N 1
ATOM 705 C CA . LEU A 1 90 ? 5.690 5.111 -6.955 1.00 90.88 90 LEU A CA 1
ATOM 706 C C . LEU A 1 90 ? 4.282 4.506 -7.028 1.00 90.88 90 LEU A C 1
ATOM 708 O O . LEU A 1 90 ? 3.791 3.984 -6.026 1.00 90.88 90 LEU A O 1
ATOM 712 N N . ALA A 1 91 ? 3.660 4.522 -8.212 1.00 89.94 91 ALA A N 1
ATOM 713 C CA . ALA A 1 91 ? 2.359 3.899 -8.435 1.00 89.94 91 ALA A CA 1
ATOM 714 C C . ALA A 1 91 ? 2.415 2.382 -8.188 1.00 89.94 91 ALA A C 1
ATOM 716 O O . ALA A 1 91 ? 1.659 1.858 -7.370 1.00 89.94 91 ALA A O 1
ATOM 717 N N . PHE A 1 92 ? 3.375 1.685 -8.811 1.00 88.81 92 PHE A N 1
ATOM 718 C CA . PHE A 1 92 ? 3.508 0.230 -8.701 1.00 88.81 92 PHE A CA 1
ATOM 719 C C . PHE A 1 92 ? 3.809 -0.259 -7.281 1.00 88.81 92 PHE A C 1
ATOM 721 O O . PHE A 1 92 ? 3.198 -1.225 -6.827 1.00 88.81 92 PHE A O 1
ATOM 728 N N . SER A 1 93 ? 4.696 0.431 -6.562 1.00 90.81 93 SER A N 1
ATOM 729 C CA . SER A 1 93 ? 5.011 0.149 -5.155 1.00 90.81 93 SER A CA 1
ATOM 730 C C . SER A 1 93 ? 3.786 0.300 -4.243 1.00 90.81 93 SER A C 1
ATOM 732 O O . SER A 1 93 ? 3.623 -0.447 -3.281 1.00 90.81 93 SER A O 1
ATOM 734 N N . SER A 1 94 ? 2.887 1.230 -4.560 1.00 93.12 94 SER A N 1
ATOM 735 C CA . SER A 1 94 ? 1.754 1.585 -3.704 1.00 93.12 94 SER A CA 1
ATOM 736 C C . SER A 1 94 ? 0.496 0.737 -3.925 1.00 93.12 94 SER A C 1
ATOM 738 O O . SER A 1 94 ? -0.369 0.702 -3.052 1.00 93.12 94 SER A O 1
ATOM 740 N N . TYR A 1 95 ? 0.362 -0.013 -5.025 1.00 92.00 95 TYR A N 1
ATOM 741 C CA . TYR A 1 95 ? -0.830 -0.861 -5.232 1.00 92.00 95 TYR A CA 1
ATOM 742 C C . TYR A 1 95 ? -1.033 -1.922 -4.136 1.00 92.00 95 TYR A C 1
ATOM 744 O O . TYR A 1 95 ? -2.151 -2.399 -3.934 1.00 92.00 95 TYR A O 1
ATOM 752 N N . LYS A 1 96 ? 0.010 -2.230 -3.353 1.00 94.00 96 LYS A N 1
ATOM 753 C CA . LYS A 1 96 ? -0.080 -3.089 -2.165 1.00 94.00 96 LYS A CA 1
ATOM 754 C C . LYS A 1 96 ? -1.098 -2.612 -1.124 1.00 94.00 96 LYS A C 1
ATOM 756 O O . LYS A 1 96 ? -1.680 -3.447 -0.431 1.00 94.00 96 LYS A O 1
ATOM 761 N N . PHE A 1 97 ? -1.352 -1.300 -1.026 1.00 95.44 97 PHE A N 1
ATOM 762 C CA . PHE A 1 97 ? -2.302 -0.740 -0.057 1.00 95.44 97 PHE A CA 1
ATOM 763 C C . PHE A 1 97 ? -3.721 -1.286 -0.260 1.00 95.44 97 PHE A C 1
ATOM 765 O O . PHE A 1 97 ? -4.413 -1.531 0.724 1.00 95.44 97 PHE A O 1
ATOM 772 N N . VAL A 1 98 ? -4.122 -1.592 -1.499 1.00 95.25 98 VAL A N 1
ATOM 773 C CA . VAL A 1 98 ? -5.438 -2.184 -1.800 1.00 95.25 98 VAL A CA 1
ATOM 774 C C . VAL A 1 98 ? -5.591 -3.558 -1.138 1.00 95.25 98 VAL A C 1
ATOM 776 O O . VAL A 1 98 ? -6.575 -3.812 -0.443 1.00 95.25 98 VAL A O 1
ATOM 779 N N . GLY A 1 99 ? -4.589 -4.428 -1.289 1.00 95.06 99 GLY A N 1
ATOM 780 C CA . GLY A 1 99 ? -4.592 -5.753 -0.664 1.00 95.06 99 GLY A CA 1
ATOM 781 C C . GLY A 1 99 ? -4.519 -5.692 0.864 1.00 95.06 99 GLY A C 1
ATOM 782 O O . GLY A 1 99 ? -5.168 -6.484 1.552 1.00 95.06 99 GLY A O 1
ATOM 783 N N . MET A 1 100 ? -3.781 -4.720 1.411 1.00 95.75 100 MET A N 1
ATOM 784 C CA . MET A 1 100 ? -3.710 -4.497 2.859 1.00 95.75 100 MET A CA 1
ATOM 785 C C . MET A 1 100 ? -5.058 -4.063 3.444 1.00 95.75 100 MET A C 1
ATOM 787 O O . MET A 1 100 ? -5.458 -4.604 4.472 1.00 95.75 100 MET A O 1
ATOM 791 N N . ILE A 1 101 ? -5.792 -3.159 2.782 1.00 96.31 101 ILE A N 1
ATOM 792 C CA . ILE A 1 101 ? -7.138 -2.741 3.214 1.00 96.31 101 ILE A CA 1
ATOM 793 C C . ILE A 1 101 ? -8.070 -3.948 3.314 1.00 96.31 101 ILE A C 1
ATOM 795 O O . ILE A 1 101 ? -8.686 -4.162 4.356 1.00 96.31 101 ILE A O 1
ATOM 799 N N . ILE A 1 102 ? -8.148 -4.763 2.257 1.00 96.38 102 ILE A N 1
ATOM 800 C CA . ILE A 1 102 ? -9.042 -5.930 2.232 1.00 96.38 102 ILE A CA 1
ATOM 801 C C . ILE A 1 102 ? -8.650 -6.927 3.327 1.00 96.38 102 ILE A C 1
ATOM 803 O O . ILE A 1 102 ? -9.516 -7.446 4.028 1.00 96.38 102 ILE A O 1
ATOM 807 N N . SER A 1 103 ? -7.349 -7.136 3.540 1.00 95.50 103 SER A N 1
ATOM 808 C CA . SER A 1 103 ? -6.851 -8.004 4.612 1.00 95.50 103 SER A CA 1
ATOM 809 C C . SER A 1 103 ? -7.279 -7.509 6.001 1.00 95.50 103 SER A C 1
ATOM 811 O O . SER A 1 103 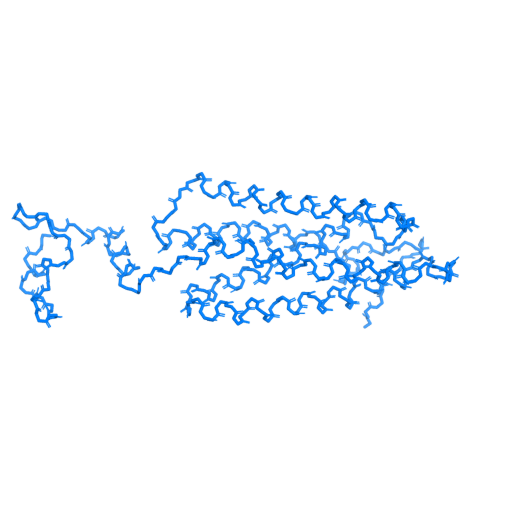? -7.674 -8.319 6.838 1.00 95.50 103 SER A O 1
ATOM 813 N N . LEU A 1 104 ? -7.262 -6.194 6.247 1.00 94.19 104 LEU A N 1
ATOM 814 C CA . LEU A 1 104 ? -7.724 -5.600 7.509 1.00 94.19 104 LEU A CA 1
ATOM 815 C C . LEU A 1 104 ? -9.250 -5.668 7.685 1.00 94.19 104 LEU A C 1
ATOM 817 O O . LEU A 1 104 ? -9.729 -5.885 8.796 1.00 94.19 104 LEU A O 1
ATOM 821 N N . LEU A 1 105 ? -10.027 -5.537 6.611 1.00 94.19 105 LEU A N 1
ATOM 822 C CA . LEU A 1 105 ? -11.481 -5.719 6.679 1.00 94.19 105 LEU A CA 1
ATOM 823 C C . LEU A 1 105 ? -11.849 -7.177 6.985 1.00 94.19 105 LEU A C 1
ATOM 825 O O . LEU A 1 105 ? -12.705 -7.441 7.828 1.00 94.19 105 LEU A O 1
ATOM 829 N N . VAL A 1 106 ? -11.157 -8.134 6.362 1.00 94.06 106 VAL A N 1
ATOM 830 C CA . VAL A 1 106 ? -11.322 -9.564 6.665 1.00 94.06 106 VAL A CA 1
ATOM 831 C C . VAL A 1 106 ? -10.872 -9.883 8.090 1.00 94.06 106 VAL A C 1
ATOM 833 O O . VAL A 1 106 ? -11.532 -10.670 8.766 1.00 94.06 106 VAL A O 1
ATOM 836 N N . PHE A 1 107 ? -9.798 -9.250 8.573 1.00 92.38 107 PHE A N 1
ATOM 837 C CA . PHE A 1 107 ? -9.378 -9.360 9.970 1.00 92.38 107 PHE A CA 1
ATOM 838 C C . PHE A 1 107 ? -10.511 -8.977 10.929 1.00 92.38 107 PHE A C 1
ATOM 840 O O . PHE A 1 107 ? -10.768 -9.705 11.885 1.00 92.38 107 PHE A O 1
ATOM 847 N N . LEU A 1 108 ? -11.210 -7.873 10.656 1.00 89.06 108 LEU A N 1
ATOM 848 C CA . LEU A 1 108 ? -12.311 -7.415 11.497 1.00 89.06 108 LEU A CA 1
ATOM 849 C C . LEU A 1 108 ? -13.501 -8.389 11.485 1.00 89.06 108 LEU A C 1
ATOM 851 O O . LEU A 1 108 ? -14.093 -8.645 12.528 1.00 89.06 108 LEU A O 1
ATOM 855 N N . ALA A 1 109 ? -13.838 -8.948 10.321 1.00 88.88 109 ALA A N 1
ATOM 856 C CA . ALA A 1 109 ? -15.000 -9.826 10.172 1.00 88.88 109 ALA A CA 1
ATOM 857 C C . ALA A 1 109 ? -14.755 -11.270 10.653 1.00 88.88 109 ALA A C 1
ATOM 859 O O . ALA A 1 109 ? -15.639 -11.892 11.240 1.00 88.88 109 ALA A O 1
ATOM 860 N N . PHE A 1 110 ? -13.563 -11.817 10.403 1.00 88.50 110 PHE A N 1
ATOM 861 C CA . PHE A 1 110 ? -13.270 -13.250 10.552 1.00 88.50 110 PHE A CA 1
ATOM 862 C C . PHE A 1 110 ? -12.060 -13.548 11.453 1.00 88.50 110 PHE A C 1
ATOM 864 O O . PHE A 1 110 ? -11.754 -14.712 11.719 1.00 88.50 110 PHE A O 1
ATOM 871 N N . GLY A 1 111 ? -11.372 -12.520 11.954 1.00 88.06 111 GLY A N 1
ATOM 872 C CA . GLY A 1 111 ? -10.244 -12.648 12.872 1.00 88.06 111 GLY A CA 1
ATOM 873 C C . GLY A 1 111 ? -8.894 -12.931 12.203 1.00 88.06 111 GLY A C 1
ATOM 874 O O . GLY A 1 111 ? -8.707 -12.847 10.986 1.00 88.06 111 GLY A O 1
ATOM 875 N N . ARG A 1 112 ? -7.905 -13.269 13.039 1.00 87.69 112 ARG A N 1
ATOM 876 C CA . ARG A 1 112 ? -6.483 -13.367 12.658 1.00 87.69 112 ARG A CA 1
ATOM 877 C C . ARG A 1 112 ? -6.178 -14.444 11.613 1.00 87.69 112 ARG A C 1
ATOM 879 O O . ARG A 1 112 ? -5.332 -14.234 10.749 1.00 87.69 112 ARG A O 1
ATOM 886 N N . THR A 1 113 ? -6.832 -15.598 11.681 1.00 90.06 113 THR A N 1
ATOM 887 C CA . THR A 1 113 ? -6.580 -16.712 10.754 1.00 90.06 113 THR A CA 1
ATOM 888 C C . THR A 1 113 ? -6.971 -16.339 9.328 1.00 90.06 113 THR A C 1
ATOM 890 O O . THR A 1 113 ? -6.173 -16.504 8.409 1.00 90.06 113 THR A O 1
ATOM 893 N N . ALA A 1 114 ? -8.165 -15.772 9.146 1.00 92.12 114 ALA A N 1
ATOM 894 C CA . ALA A 1 114 ? -8.644 -15.319 7.842 1.00 92.12 114 ALA A CA 1
ATOM 895 C C . ALA A 1 114 ? -7.799 -14.166 7.280 1.00 92.12 114 ALA A C 1
ATOM 897 O O . ALA A 1 114 ? -7.559 -14.102 6.072 1.00 92.12 114 ALA A O 1
ATOM 898 N N . TYR A 1 115 ? -7.287 -13.299 8.157 1.00 93.81 115 TYR A N 1
ATOM 899 C CA . TYR A 1 115 ? -6.333 -12.259 7.790 1.00 93.81 115 TYR A CA 1
ATOM 900 C C . TYR A 1 115 ? -5.064 -12.822 7.144 1.00 93.81 115 TYR A C 1
ATOM 902 O O . TYR A 1 115 ? -4.706 -12.360 6.067 1.00 93.81 115 TYR A O 1
ATOM 910 N N . TYR A 1 116 ? -4.406 -13.832 7.728 1.00 93.62 116 TYR A N 1
ATOM 911 C CA . TYR A 1 116 ? -3.181 -14.386 7.134 1.00 93.62 116 TYR A CA 1
ATOM 912 C C . TYR A 1 116 ? -3.432 -15.070 5.787 1.00 93.62 116 TYR A C 1
ATOM 914 O O . TYR A 1 116 ? -2.627 -14.905 4.871 1.00 93.62 116 TYR A O 1
ATOM 922 N N . TRP A 1 117 ? -4.555 -15.782 5.636 1.00 95.62 117 TRP A N 1
ATOM 923 C CA . TRP A 1 117 ? -4.948 -16.366 4.348 1.00 95.62 117 TRP A CA 1
ATOM 924 C C . TRP A 1 117 ? -5.164 -15.293 3.278 1.00 95.62 117 TRP A C 1
ATOM 926 O O . TRP A 1 117 ? -4.646 -15.402 2.167 1.00 95.62 117 TRP A O 1
ATOM 936 N N . THR A 1 118 ? -5.876 -14.225 3.633 1.00 95.44 118 THR A N 1
ATOM 937 C CA . THR A 1 118 ? -6.171 -13.108 2.725 1.00 95.44 118 THR A CA 1
ATOM 938 C C . THR A 1 118 ? -4.910 -12.324 2.380 1.00 95.44 118 THR A C 1
ATOM 940 O O . THR A 1 118 ? -4.659 -12.037 1.210 1.00 95.44 118 THR A O 1
ATOM 943 N N . LEU A 1 119 ? -4.068 -12.043 3.375 1.00 95.75 119 LEU A N 1
ATOM 944 C CA . LEU A 1 119 ? -2.786 -11.374 3.191 1.00 95.75 119 LEU A CA 1
ATOM 945 C C . LEU A 1 119 ? -1.872 -12.189 2.273 1.00 95.75 119 LEU A C 1
ATOM 947 O O . LEU A 1 119 ? -1.279 -11.624 1.361 1.00 95.75 119 LEU A O 1
ATOM 951 N N . GLY A 1 120 ? -1.789 -13.507 2.477 1.00 95.94 120 GLY A N 1
ATOM 952 C CA . GLY A 1 120 ? -1.024 -14.408 1.616 1.00 95.94 120 GLY A CA 1
ATOM 953 C C . GLY A 1 120 ? -1.525 -14.390 0.171 1.00 95.94 120 GLY A C 1
ATOM 954 O O . GLY A 1 120 ? -0.725 -14.247 -0.753 1.00 95.94 120 GLY A O 1
ATOM 955 N N . TYR A 1 121 ? -2.846 -14.447 -0.028 1.00 96.38 121 TYR A N 1
ATOM 956 C CA . TYR A 1 121 ? -3.458 -14.338 -1.353 1.00 96.38 121 TYR A CA 1
ATOM 957 C C . TYR A 1 121 ? -3.094 -13.017 -2.044 1.00 96.38 121 TYR A C 1
ATOM 959 O O . TYR A 1 121 ? -2.584 -13.026 -3.165 1.00 96.38 121 TYR A O 1
ATOM 967 N N . PHE A 1 122 ? -3.286 -11.878 -1.370 1.00 96.25 122 PHE A N 1
ATOM 968 C CA . PHE A 1 122 ? -2.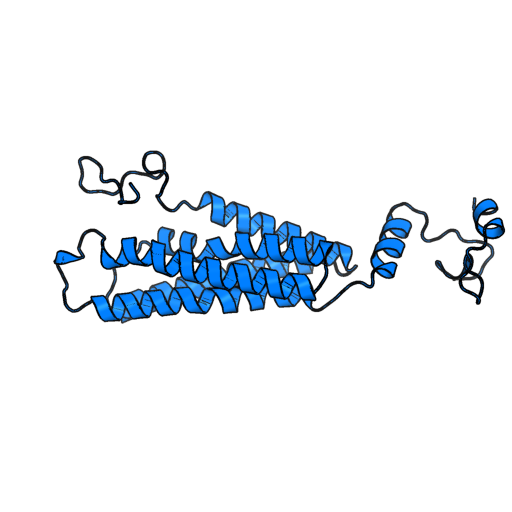967 -10.573 -1.951 1.00 96.25 122 PHE A CA 1
ATOM 969 C C . PHE A 1 122 ? -1.467 -10.351 -2.140 1.00 96.25 122 PHE A C 1
ATOM 971 O O . PHE A 1 122 ? -1.080 -9.709 -3.111 1.00 96.25 122 PHE A O 1
ATOM 978 N N . ALA A 1 123 ? -0.616 -10.904 -1.277 1.00 95.06 123 ALA A N 1
ATOM 979 C CA . ALA A 1 123 ? 0.832 -10.850 -1.440 1.00 95.06 123 ALA A CA 1
ATOM 980 C C . ALA A 1 123 ? 1.279 -11.554 -2.730 1.00 95.06 123 ALA A C 1
ATOM 982 O O . ALA A 1 123 ? 2.047 -10.986 -3.511 1.00 95.06 123 ALA A O 1
ATOM 983 N N . VAL A 1 124 ? 0.755 -12.756 -2.995 1.00 94.62 124 VAL A N 1
ATOM 984 C CA . VAL A 1 124 ? 1.026 -13.486 -4.243 1.00 94.62 124 VAL A CA 1
ATOM 985 C C . VAL A 1 124 ? 0.416 -12.761 -5.442 1.00 94.62 124 VAL A C 1
ATOM 987 O O . VAL A 1 124 ? 1.079 -12.623 -6.469 1.00 94.62 124 VAL A O 1
ATOM 990 N N . ALA A 1 125 ? -0.810 -12.245 -5.317 1.00 94.44 125 ALA A N 1
ATOM 991 C CA . ALA A 1 125 ? -1.478 -11.512 -6.390 1.00 94.44 125 ALA A CA 1
ATOM 992 C C . ALA A 1 125 ? -0.722 -10.231 -6.782 1.00 94.44 125 ALA A C 1
ATOM 994 O O . ALA A 1 125 ? -0.529 -9.984 -7.970 1.00 94.44 125 ALA A O 1
ATOM 995 N N . VAL A 1 126 ? -0.243 -9.446 -5.810 1.00 92.56 126 VAL A N 1
ATOM 996 C CA . VAL A 1 126 ? 0.563 -8.237 -6.055 1.00 92.56 126 VAL A CA 1
ATOM 997 C C . VAL A 1 126 ? 1.906 -8.600 -6.681 1.00 92.56 126 VAL A C 1
ATOM 999 O O . VAL A 1 126 ? 2.304 -7.963 -7.653 1.00 92.56 126 VAL A O 1
ATOM 1002 N N . ALA A 1 127 ? 2.586 -9.640 -6.193 1.00 91.75 127 ALA A N 1
ATOM 1003 C CA . ALA A 1 127 ? 3.831 -10.104 -6.800 1.00 91.75 127 ALA A CA 1
ATOM 1004 C C . ALA A 1 127 ? 3.620 -10.529 -8.266 1.00 91.75 127 ALA A C 1
ATOM 1006 O O . ALA A 1 127 ? 4.331 -10.072 -9.159 1.00 91.75 127 ALA A O 1
ATOM 1007 N N . PHE A 1 128 ? 2.591 -11.336 -8.541 1.00 91.44 128 PHE A N 1
ATOM 1008 C CA . PHE A 1 128 ? 2.245 -11.753 -9.901 1.00 91.44 128 PHE A CA 1
ATOM 1009 C C . PHE A 1 128 ? 1.881 -10.565 -10.801 1.00 91.44 128 PHE A C 1
ATOM 1011 O O . PHE A 1 128 ? 2.378 -10.467 -11.925 1.00 91.44 128 PHE A O 1
ATOM 1018 N N . PHE A 1 129 ? 1.058 -9.639 -10.301 1.00 89.94 129 PHE A N 1
ATOM 1019 C CA . PHE A 1 129 ? 0.690 -8.414 -11.006 1.00 89.94 129 PHE A CA 1
ATOM 1020 C C . PHE A 1 129 ? 1.924 -7.584 -11.363 1.00 89.94 129 PHE A C 1
ATOM 1022 O O . PHE A 1 129 ? 2.070 -7.176 -12.510 1.00 89.94 129 PHE A O 1
ATOM 1029 N N . LEU A 1 130 ? 2.849 -7.380 -10.424 1.00 88.69 130 LEU A N 1
ATOM 1030 C CA . LEU A 1 130 ? 4.071 -6.624 -10.685 1.00 88.69 130 LEU A CA 1
ATOM 1031 C C . LEU A 1 130 ? 4.981 -7.333 -11.680 1.00 88.69 130 LEU A C 1
ATOM 1033 O O . LEU A 1 130 ? 5.477 -6.690 -12.601 1.00 88.69 130 LEU A O 1
ATOM 1037 N N . ILE A 1 131 ? 5.155 -8.649 -11.563 1.00 87.56 131 ILE A N 1
ATOM 1038 C CA . ILE A 1 131 ? 5.928 -9.416 -12.544 1.00 87.56 131 ILE A CA 1
ATOM 1039 C C . ILE A 1 131 ? 5.307 -9.284 -13.932 1.00 87.56 131 ILE A C 1
ATOM 1041 O O . ILE A 1 131 ? 6.042 -9.141 -14.903 1.00 87.56 131 ILE A O 1
ATOM 1045 N N . ARG A 1 132 ? 3.977 -9.319 -14.059 1.00 85.19 132 ARG A N 1
ATOM 1046 C CA . ARG A 1 132 ? 3.320 -9.214 -15.364 1.00 85.19 132 ARG A CA 1
ATOM 1047 C C . ARG A 1 132 ? 3.393 -7.799 -15.928 1.00 85.19 132 ARG A C 1
ATOM 1049 O O . ARG A 1 132 ? 3.780 -7.645 -17.079 1.00 85.19 132 ARG A O 1
ATOM 1056 N N . THR A 1 133 ? 3.046 -6.798 -15.129 1.00 82.19 133 THR A N 1
ATOM 1057 C CA . THR A 1 133 ? 2.885 -5.408 -15.569 1.00 82.19 133 THR A CA 1
ATOM 1058 C C . THR A 1 133 ? 4.222 -4.686 -15.668 1.00 82.19 133 THR A C 1
ATOM 1060 O O . THR A 1 133 ? 4.510 -4.046 -16.666 1.00 82.19 133 THR A O 1
ATOM 1063 N N . VAL A 1 134 ? 5.110 -4.810 -14.681 1.00 78.38 134 VAL A N 1
ATOM 1064 C CA . VAL A 1 134 ? 6.415 -4.129 -14.734 1.00 78.38 134 VAL A CA 1
ATOM 1065 C C . VAL A 1 134 ? 7.304 -4.733 -15.822 1.00 78.38 134 VAL A C 1
ATOM 1067 O O . VAL A 1 134 ? 8.086 -4.016 -16.441 1.00 78.38 134 VAL A O 1
ATOM 1070 N N . LYS A 1 135 ? 7.164 -6.033 -16.114 1.00 80.31 135 LYS A N 1
ATOM 1071 C CA . LYS A 1 135 ? 7.904 -6.685 -17.202 1.00 80.31 135 LYS A CA 1
ATOM 1072 C C . LYS A 1 135 ? 7.619 -6.036 -18.552 1.00 80.31 135 LYS A C 1
ATOM 1074 O O . LYS A 1 135 ? 8.571 -5.828 -19.298 1.00 80.31 135 LYS A O 1
ATOM 1079 N N . THR A 1 136 ? 6.365 -5.709 -18.855 1.00 72.31 136 THR A N 1
ATOM 1080 C CA . THR A 1 136 ? 6.002 -5.099 -20.143 1.00 72.31 136 THR A CA 1
ATOM 1081 C C . THR A 1 136 ? 6.606 -3.699 -20.255 1.00 72.31 136 THR A C 1
ATOM 1083 O O . THR A 1 136 ? 7.285 -3.404 -21.230 1.00 72.31 136 THR A O 1
ATOM 1086 N N . PHE A 1 137 ? 6.534 -2.881 -19.201 1.00 70.25 137 PHE A N 1
ATOM 1087 C CA . PHE A 1 137 ? 7.168 -1.553 -19.202 1.00 70.25 137 PHE A CA 1
ATOM 1088 C C . PHE A 1 137 ? 8.705 -1.598 -19.280 1.00 70.25 137 PHE A C 1
ATOM 1090 O O . PHE A 1 137 ? 9.316 -0.783 -19.965 1.00 70.25 137 PHE A O 1
ATOM 1097 N N . VAL A 1 138 ? 9.349 -2.551 -18.600 1.00 69.75 138 VAL A N 1
ATOM 1098 C CA . VAL A 1 138 ? 10.817 -2.606 -18.478 1.00 69.75 138 VAL A CA 1
ATOM 1099 C C . VAL A 1 138 ? 11.495 -3.317 -19.657 1.00 69.75 138 VAL A C 1
ATOM 1101 O O . VAL A 1 138 ? 12.595 -2.920 -20.070 1.00 69.75 138 VAL A O 1
ATOM 1104 N N . LEU A 1 139 ? 10.887 -4.397 -20.162 1.00 68.44 139 LEU A N 1
ATOM 1105 C CA . LEU A 1 139 ? 11.448 -5.232 -21.229 1.00 68.44 139 LEU A CA 1
ATOM 1106 C C . LEU A 1 139 ? 10.913 -4.885 -22.619 1.00 68.44 139 LEU A C 1
ATOM 1108 O O . LEU A 1 139 ? 11.644 -5.115 -23.572 1.00 68.44 139 LEU A O 1
ATOM 1112 N N . GLU A 1 140 ? 9.698 -4.345 -22.742 1.00 65.75 140 GLU A N 1
ATOM 1113 C CA . GLU A 1 140 ? 9.045 -4.070 -24.038 1.00 65.75 140 GLU A CA 1
ATOM 1114 C C . GLU A 1 140 ? 8.907 -2.560 -24.324 1.00 65.75 140 GLU A C 1
ATOM 1116 O O . GLU A 1 140 ? 8.390 -2.175 -25.368 1.00 65.75 140 GLU A O 1
ATOM 1121 N N . GLY A 1 141 ? 9.391 -1.692 -23.425 1.00 61.06 141 GLY A N 1
ATOM 1122 C CA . GLY A 1 141 ? 9.342 -0.235 -23.586 1.00 61.06 141 GLY A CA 1
ATOM 1123 C C . GLY A 1 141 ? 10.258 0.331 -24.692 1.00 61.06 141 GLY A C 1
ATOM 1124 O O . GLY A 1 141 ? 11.152 -0.368 -25.188 1.00 61.06 141 GLY A O 1
ATOM 1125 N N . PRO A 1 142 ? 10.095 1.620 -25.060 1.00 51.31 142 PRO A N 1
ATOM 1126 C CA . PRO A 1 142 ? 10.886 2.269 -26.107 1.00 51.31 142 PRO A CA 1
ATOM 1127 C C . PRO A 1 142 ? 12.370 2.254 -25.713 1.00 51.31 142 PRO A C 1
ATOM 1129 O O . PRO A 1 142 ? 12.755 2.799 -24.682 1.00 51.31 142 PRO A O 1
ATOM 1132 N N . GLY A 1 143 ? 13.205 1.558 -26.490 1.00 53.38 143 GLY A N 1
ATOM 1133 C CA . GLY A 1 143 ? 14.618 1.304 -26.163 1.00 53.38 143 GLY A CA 1
ATOM 1134 C C . GLY A 1 143 ? 14.950 -0.147 -25.785 1.00 53.38 143 GLY A C 1
ATOM 1135 O O . GLY A 1 143 ? 16.122 -0.468 -25.582 1.00 53.38 143 GLY A O 1
ATOM 1136 N N . ALA A 1 144 ? 13.963 -1.050 -25.745 1.00 51.34 144 ALA A N 1
ATOM 1137 C CA . ALA A 1 144 ? 14.178 -2.495 -25.599 1.00 51.34 144 ALA A CA 1
ATOM 1138 C C . ALA A 1 144 ? 15.104 -3.085 -26.680 1.00 51.34 144 ALA A C 1
ATOM 1140 O O . ALA A 1 144 ? 15.906 -3.970 -26.390 1.00 51.34 144 ALA A O 1
ATOM 1141 N N . TYR A 1 145 ? 15.051 -2.537 -27.897 1.00 48.72 145 TYR A N 1
ATOM 1142 C CA . TYR A 1 145 ? 15.844 -2.984 -29.046 1.00 48.72 145 TYR A CA 1
ATOM 1143 C C . TYR A 1 145 ? 17.306 -2.500 -29.045 1.00 48.72 145 TYR A C 1
ATOM 1145 O O . TYR A 1 145 ? 18.092 -2.958 -29.868 1.00 48.72 145 TYR A O 1
ATOM 1153 N N . ALA A 1 146 ? 17.697 -1.591 -28.141 1.00 51.00 146 ALA A N 1
ATOM 1154 C CA . ALA A 1 146 ? 19.017 -0.951 -28.180 1.00 51.00 146 ALA A CA 1
ATOM 1155 C C . ALA A 1 146 ? 20.067 -1.582 -27.243 1.00 51.00 146 ALA A C 1
ATOM 1157 O O . ALA A 1 146 ? 21.231 -1.189 -27.286 1.00 51.00 146 ALA A O 1
ATOM 1158 N N . GLN A 1 147 ? 19.700 -2.527 -26.366 1.00 52.97 147 GLN A N 1
ATOM 1159 C CA . GLN A 1 147 ? 20.604 -2.947 -25.289 1.00 52.97 147 GLN A CA 1
ATOM 1160 C C . GLN A 1 147 ? 20.446 -4.422 -24.890 1.00 52.97 147 GLN A C 1
ATOM 1162 O O . GLN A 1 147 ? 19.976 -4.753 -23.800 1.00 52.97 147 GLN A O 1
ATOM 1167 N N . ASP A 1 148 ? 20.933 -5.315 -25.751 1.00 54.19 148 ASP A N 1
ATOM 1168 C CA . ASP A 1 148 ? 20.933 -6.777 -25.560 1.00 54.19 148 ASP A CA 1
ATOM 1169 C C . ASP A 1 148 ? 21.690 -7.230 -24.277 1.00 54.19 148 ASP A C 1
ATOM 1171 O O . ASP A 1 148 ? 21.471 -8.306 -23.724 1.00 54.19 148 ASP A O 1
ATOM 1175 N N . GLY A 1 149 ? 22.531 -6.355 -23.702 1.00 57.47 149 GLY A N 1
ATOM 1176 C CA . GLY A 1 149 ? 23.273 -6.594 -22.453 1.00 57.47 149 GLY A CA 1
ATOM 1177 C C . GLY A 1 149 ? 22.558 -6.226 -21.138 1.00 57.47 149 GLY A C 1
ATOM 1178 O O . GLY A 1 149 ? 23.100 -6.487 -20.061 1.00 57.47 149 GLY A O 1
ATOM 1179 N N . GLY A 1 150 ? 21.368 -5.608 -21.178 1.00 68.56 150 GLY A N 1
ATOM 1180 C CA . GLY A 1 150 ? 20.684 -5.054 -19.992 1.00 68.56 150 GLY A CA 1
ATOM 1181 C C . GLY A 1 150 ? 19.570 -5.924 -19.393 1.00 68.56 150 GLY A C 1
ATOM 1182 O O . GLY A 1 150 ? 19.176 -5.723 -18.240 1.00 68.56 150 GLY A O 1
ATOM 1183 N N . THR A 1 151 ? 19.073 -6.912 -20.138 1.00 75.94 151 THR A N 1
ATOM 1184 C CA . THR A 1 151 ? 17.866 -7.691 -19.798 1.00 75.94 151 THR A CA 1
ATOM 1185 C C . THR A 1 151 ? 17.983 -8.441 -18.471 1.00 75.94 151 THR A C 1
ATOM 1187 O O . THR A 1 151 ? 17.055 -8.425 -17.667 1.00 75.94 151 THR A O 1
ATOM 1190 N N . LYS A 1 152 ? 19.152 -9.025 -18.169 1.00 80.31 152 LYS A N 1
ATOM 1191 C CA . LYS A 1 152 ? 19.388 -9.727 -16.892 1.00 80.31 152 LYS A CA 1
ATOM 1192 C C . LYS A 1 152 ? 19.294 -8.785 -15.685 1.00 80.31 152 LYS A C 1
ATOM 1194 O O . LYS A 1 152 ? 18.684 -9.132 -14.681 1.00 80.31 152 LYS A O 1
ATOM 1199 N N . ARG A 1 153 ? 19.845 -7.570 -15.796 1.00 81.19 153 ARG A N 1
ATOM 1200 C CA . ARG A 1 153 ? 19.814 -6.564 -14.718 1.00 81.19 153 ARG A CA 1
ATOM 1201 C C . A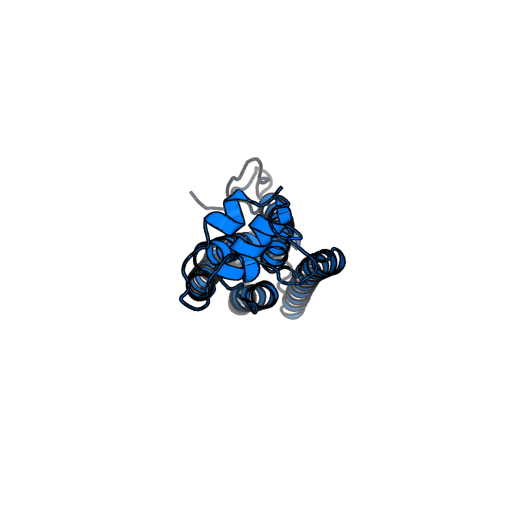RG A 1 153 ? 18.398 -6.034 -14.493 1.00 81.19 153 ARG A C 1
ATOM 1203 O O . ARG A 1 153 ? 17.955 -5.912 -13.357 1.00 81.19 153 ARG 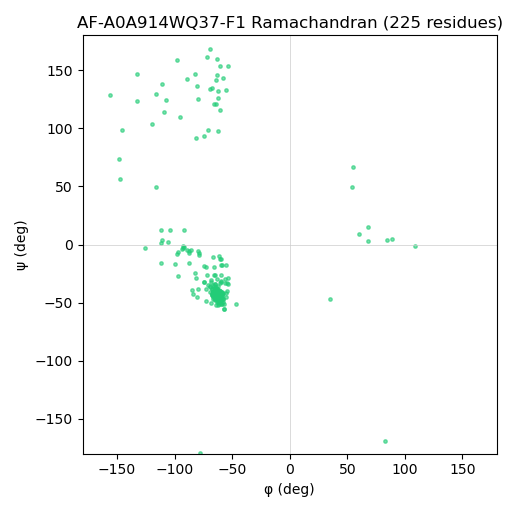A O 1
ATOM 1210 N N . LYS A 1 154 ? 17.667 -5.796 -15.587 1.00 80.75 154 LYS A N 1
ATOM 1211 C CA . LYS A 1 154 ? 16.244 -5.431 -15.581 1.00 80.75 154 LYS A CA 1
ATOM 1212 C C . LYS A 1 154 ? 15.379 -6.489 -14.882 1.00 80.75 154 LYS A C 1
ATOM 1214 O O . LYS A 1 154 ? 14.516 -6.140 -14.081 1.00 80.75 154 LYS A O 1
ATOM 1219 N N . LEU A 1 155 ? 15.650 -7.771 -15.134 1.00 83.25 155 LEU A N 1
ATOM 1220 C CA . LEU A 1 155 ? 14.985 -8.886 -14.453 1.00 83.25 155 LEU A CA 1
ATOM 1221 C C . LEU A 1 155 ? 15.318 -8.940 -12.956 1.00 83.25 155 LEU A C 1
ATOM 1223 O O . LEU A 1 155 ? 14.410 -9.153 -12.157 1.00 83.25 155 LEU A O 1
ATOM 1227 N N . TYR A 1 156 ? 16.573 -8.700 -12.557 1.00 85.38 156 TYR A N 1
ATOM 1228 C CA . TYR A 1 156 ? 16.937 -8.620 -11.136 1.00 85.38 156 TYR A CA 1
ATOM 1229 C C . TYR A 1 156 ? 16.223 -7.475 -10.415 1.00 85.38 156 TYR A C 1
ATOM 1231 O O . TYR A 1 156 ? 15.717 -7.683 -9.316 1.00 85.38 156 TYR A O 1
ATOM 1239 N N . LEU A 1 157 ? 16.122 -6.298 -11.041 1.00 84.19 157 LEU A N 1
ATOM 1240 C CA . LEU A 1 157 ? 15.362 -5.172 -10.492 1.00 84.19 157 LEU A CA 1
ATOM 1241 C C . LEU A 1 157 ? 13.877 -5.525 -10.319 1.00 84.19 157 LEU A C 1
ATOM 1243 O O . LEU A 1 157 ? 13.293 -5.241 -9.277 1.00 84.19 157 LEU A O 1
ATOM 1247 N N . LEU A 1 158 ? 13.269 -6.165 -11.320 1.00 86.94 158 LEU A N 1
ATOM 1248 C CA . LEU A 1 158 ? 11.868 -6.586 -11.264 1.00 86.94 158 LEU A CA 1
ATOM 1249 C C . LEU A 1 158 ? 11.625 -7.612 -10.153 1.00 86.94 158 LEU A C 1
ATOM 1251 O O . LEU A 1 158 ? 10.666 -7.482 -9.394 1.00 86.94 158 LEU A O 1
ATOM 1255 N N . LEU A 1 159 ? 12.502 -8.610 -10.036 1.00 87.50 159 LEU A N 1
ATOM 1256 C CA . LEU A 1 159 ? 12.403 -9.639 -9.005 1.00 87.50 159 LEU A CA 1
ATOM 1257 C C . LEU A 1 159 ? 12.597 -9.041 -7.607 1.00 87.50 159 LEU A C 1
ATOM 1259 O O . LEU A 1 159 ? 11.843 -9.376 -6.698 1.00 87.50 159 LEU A O 1
ATOM 1263 N N . PHE A 1 160 ? 13.532 -8.100 -7.457 1.00 86.81 160 PHE A N 1
ATOM 1264 C CA . PHE A 1 160 ? 13.714 -7.334 -6.226 1.00 86.81 160 PHE A CA 1
ATOM 1265 C C . PHE A 1 160 ? 12.431 -6.590 -5.832 1.00 86.81 160 PHE A C 1
ATOM 1267 O O . PHE A 1 160 ? 11.901 -6.839 -4.754 1.00 86.81 160 PHE A O 1
ATOM 1274 N N . ILE A 1 161 ? 11.873 -5.762 -6.725 1.00 87.50 161 ILE A N 1
ATOM 1275 C CA . ILE A 1 161 ? 10.643 -4.993 -6.457 1.00 87.50 161 ILE A CA 1
ATOM 1276 C C . ILE A 1 161 ? 9.470 -5.919 -6.119 1.00 87.50 161 ILE A C 1
ATOM 1278 O O . ILE A 1 161 ? 8.693 -5.628 -5.213 1.00 87.50 161 ILE A O 1
ATOM 1282 N N . SER A 1 162 ? 9.322 -7.033 -6.836 1.00 88.50 162 SER A N 1
ATOM 1283 C CA . SER A 1 162 ? 8.212 -7.961 -6.620 1.00 88.50 162 SER A CA 1
ATOM 1284 C C . SER A 1 162 ? 8.308 -8.706 -5.289 1.00 88.50 162 SER A C 1
ATOM 1286 O O . SER A 1 162 ? 7.273 -8.983 -4.686 1.00 88.50 162 SER A O 1
ATOM 1288 N N . LEU A 1 163 ? 9.513 -9.069 -4.844 1.00 89.06 163 LEU A N 1
ATOM 1289 C CA . LEU A 1 163 ? 9.709 -9.833 -3.609 1.00 89.06 163 LEU A CA 1
ATOM 1290 C C . LEU A 1 163 ? 9.695 -8.955 -2.356 1.00 89.06 163 LEU A C 1
ATOM 1292 O O . LEU A 1 163 ? 9.357 -9.449 -1.281 1.00 89.06 163 LEU A O 1
ATOM 1296 N N . THR A 1 164 ? 10.012 -7.662 -2.467 1.00 90.44 164 THR A N 1
ATOM 1297 C CA . THR A 1 164 ? 9.923 -6.743 -1.322 1.00 90.44 164 THR A CA 1
ATOM 1298 C C . THR A 1 164 ? 8.478 -6.423 -0.940 1.00 90.44 164 THR A C 1
ATOM 1300 O O . THR A 1 164 ? 8.219 -6.161 0.236 1.00 90.44 164 THR A O 1
ATOM 1303 N N . GLN A 1 165 ? 7.513 -6.491 -1.874 1.00 93.06 165 GLN A N 1
ATOM 1304 C CA . GLN A 1 165 ? 6.122 -6.116 -1.568 1.00 93.06 165 GLN A CA 1
ATOM 1305 C C . GLN A 1 165 ? 5.472 -6.986 -0.484 1.00 93.06 165 GLN A C 1
ATOM 1307 O O . GLN A 1 165 ? 4.977 -6.405 0.484 1.00 93.06 165 GLN A O 1
ATOM 1312 N N . PRO A 1 166 ? 5.483 -8.335 -0.570 1.00 93.44 166 PRO A N 1
ATOM 1313 C CA . PRO A 1 166 ? 4.909 -9.190 0.472 1.00 93.44 166 PRO A CA 1
ATOM 1314 C C . PRO A 1 166 ? 5.470 -8.911 1.866 1.00 93.44 166 PRO A C 1
ATOM 1316 O O . PRO A 1 166 ? 4.722 -8.884 2.843 1.00 93.44 166 PRO A O 1
ATOM 1319 N N . PHE A 1 167 ? 6.781 -8.668 1.949 1.00 93.06 167 PHE A N 1
ATOM 1320 C CA . PHE A 1 167 ? 7.451 -8.371 3.209 1.00 93.06 167 PHE A CA 1
ATOM 1321 C C . PHE A 1 167 ? 6.937 -7.066 3.824 1.00 93.06 167 PHE A C 1
ATOM 1323 O O . PHE A 1 167 ? 6.540 -7.053 4.988 1.00 93.06 167 PHE A O 1
ATOM 1330 N N . ILE A 1 168 ? 6.876 -5.986 3.037 1.00 92.44 168 ILE A N 1
ATOM 1331 C CA . ILE A 1 168 ? 6.378 -4.685 3.511 1.00 92.44 168 ILE A CA 1
ATOM 1332 C C . ILE A 1 168 ? 4.898 -4.772 3.887 1.00 92.44 168 ILE A C 1
ATOM 1334 O O . ILE A 1 168 ? 4.498 -4.202 4.901 1.00 92.44 168 ILE A O 1
ATOM 1338 N N . MET A 1 169 ? 4.094 -5.497 3.102 1.00 94.38 169 MET A N 1
ATOM 1339 C CA . MET A 1 169 ? 2.680 -5.710 3.408 1.00 94.38 169 MET A CA 1
ATOM 1340 C C . MET A 1 169 ? 2.516 -6.338 4.786 1.00 94.38 169 MET A C 1
ATOM 1342 O O . MET A 1 169 ? 1.863 -5.758 5.647 1.00 94.38 169 MET A O 1
ATOM 1346 N N . TRP A 1 170 ? 3.172 -7.477 5.012 1.00 93.81 170 TRP A N 1
ATOM 1347 C CA . TRP A 1 170 ? 3.140 -8.160 6.299 1.00 93.81 170 TRP A CA 1
ATOM 1348 C C . TRP A 1 170 ? 3.663 -7.282 7.437 1.00 93.81 170 TRP A C 1
ATOM 1350 O O . TRP A 1 170 ? 3.043 -7.233 8.499 1.00 93.81 170 TRP A O 1
ATOM 1360 N N . TRP A 1 171 ? 4.761 -6.555 7.228 1.00 93.38 171 TRP A N 1
ATOM 1361 C CA . TRP A 1 171 ? 5.336 -5.675 8.244 1.00 93.38 171 TRP A CA 1
ATOM 1362 C C . TRP A 1 171 ? 4.356 -4.582 8.689 1.00 93.38 171 TRP A C 1
ATOM 1364 O O . TRP A 1 171 ? 4.108 -4.416 9.884 1.00 93.38 171 TRP A O 1
ATOM 1374 N N . LEU A 1 172 ? 3.745 -3.870 7.738 1.00 91.25 172 LEU A N 1
ATOM 1375 C CA . LEU A 1 172 ? 2.823 -2.774 8.036 1.00 91.25 172 LEU A CA 1
ATOM 1376 C C . LEU A 1 172 ? 1.540 -3.274 8.714 1.00 91.25 172 LEU A C 1
ATOM 1378 O O . LEU A 1 172 ? 1.131 -2.712 9.732 1.00 91.25 172 LEU A O 1
ATOM 1382 N N . THR A 1 173 ? 0.934 -4.356 8.216 1.00 91.38 173 THR A N 1
ATOM 1383 C CA . THR A 1 173 ? -0.349 -4.845 8.747 1.00 91.38 173 THR A CA 1
ATOM 1384 C C . THR A 1 173 ? -0.208 -5.683 10.017 1.00 91.38 173 THR A C 1
ATOM 1386 O O . THR A 1 173 ? -1.103 -5.661 10.866 1.00 91.38 173 THR A O 1
ATOM 1389 N N . SER A 1 174 ? 0.915 -6.384 10.212 1.00 86.62 174 SER A N 1
ATOM 1390 C CA . SER A 1 174 ? 1.140 -7.199 11.417 1.00 86.62 174 SER A CA 1
ATOM 1391 C C . SER A 1 174 ? 1.074 -6.364 12.694 1.00 86.62 174 SER A C 1
ATOM 1393 O O . SER A 1 174 ? 0.415 -6.784 13.644 1.00 86.62 174 SER A O 1
ATOM 1395 N N . SER A 1 175 ? 1.637 -5.149 12.685 1.00 85.75 175 SER A N 1
ATOM 1396 C CA . SER A 1 175 ? 1.615 -4.223 13.828 1.00 85.75 175 SER A CA 1
ATOM 1397 C C . SER A 1 175 ? 0.202 -3.953 14.374 1.00 85.75 175 SER A C 1
ATOM 1399 O O . SER A 1 175 ? 0.016 -3.855 15.589 1.00 85.75 175 SER A O 1
ATOM 1401 N N . ILE A 1 176 ? -0.801 -3.930 13.491 1.00 87.00 176 ILE A N 1
ATOM 1402 C CA . ILE A 1 176 ? -2.213 -3.685 13.812 1.00 87.00 176 ILE A CA 1
ATOM 1403 C C . ILE A 1 176 ? -2.902 -4.981 14.274 1.00 87.00 176 ILE A C 1
ATOM 1405 O O . ILE A 1 176 ? -3.667 -4.993 15.236 1.00 87.00 176 ILE A O 1
ATOM 1409 N N . THR A 1 177 ? -2.630 -6.097 13.594 1.00 85.44 177 THR A N 1
ATOM 1410 C CA . THR A 1 177 ? -3.338 -7.381 13.802 1.00 85.44 177 THR A CA 1
ATOM 1411 C C . THR A 1 177 ? -2.768 -8.258 14.927 1.00 85.44 177 THR A C 1
ATOM 1413 O O . THR A 1 177 ? -3.331 -9.307 15.266 1.00 85.44 177 THR A O 1
ATOM 1416 N N . ASN A 1 178 ? -1.656 -7.835 15.539 1.00 80.75 178 ASN A N 1
ATOM 1417 C CA . ASN A 1 178 ? -0.998 -8.532 16.651 1.00 80.75 178 ASN A CA 1
ATOM 1418 C C . ASN A 1 178 ? -1.825 -8.562 17.946 1.00 80.75 178 ASN A C 1
ATOM 1420 O O . ASN A 1 178 ? -1.532 -9.368 18.830 1.00 80.75 178 ASN A O 1
ATOM 1424 N N . PHE A 1 179 ? -2.916 -7.804 18.022 1.00 72.19 179 PHE A N 1
ATOM 1425 C CA . PHE A 1 179 ? -3.902 -7.885 19.094 1.00 72.19 179 PHE A CA 1
ATOM 1426 C C . PHE A 1 179 ? -5.252 -8.327 18.518 1.00 72.19 179 PHE A C 1
ATOM 1428 O O . PHE A 1 179 ? -5.694 -7.789 17.508 1.00 72.19 179 PHE A O 1
ATOM 1435 N N . VAL A 1 180 ? -5.881 -9.339 19.118 1.00 63.38 180 VAL A N 1
ATOM 1436 C CA . VAL A 1 180 ? -7.241 -9.772 18.761 1.00 63.38 180 VAL A CA 1
ATOM 1437 C C . VAL A 1 180 ? -8.141 -9.359 19.921 1.00 63.38 180 VAL A C 1
ATOM 1439 O O . VAL A 1 180 ? -7.950 -9.905 21.008 1.00 63.38 180 VAL A O 1
ATOM 1442 N N . PRO A 1 181 ? -9.091 -8.427 19.726 1.00 57.19 181 PRO A N 1
ATOM 1443 C CA . PRO A 1 181 ? -10.103 -8.177 20.739 1.00 57.19 181 PRO A CA 1
ATOM 1444 C C . PRO A 1 181 ? -10.913 -9.462 20.921 1.00 57.19 181 PRO A C 1
ATOM 1446 O O . PRO A 1 181 ? -11.313 -10.104 19.942 1.00 57.19 181 PRO A O 1
ATOM 1449 N N . GLY A 1 182 ? -11.130 -9.882 22.167 1.00 58.22 182 GLY A N 1
ATOM 1450 C CA . GLY A 1 182 ? -12.065 -10.973 22.435 1.00 58.22 182 GLY A CA 1
ATOM 1451 C C . GLY A 1 182 ? -13.444 -10.591 21.889 1.00 58.22 182 GLY A C 1
ATOM 1452 O O . GLY A 1 182 ? -13.837 -9.434 21.980 1.00 58.22 182 GLY A O 1
ATOM 1453 N N . LYS A 1 183 ? -14.218 -11.531 21.330 1.00 56.34 183 LYS A N 1
ATOM 1454 C CA . LYS A 1 183 ? -15.575 -11.226 20.816 1.00 56.34 183 LYS A CA 1
ATOM 1455 C C . LYS A 1 183 ? -16.477 -10.550 21.867 1.00 56.34 183 LYS A C 1
ATOM 1457 O O . LYS A 1 183 ? -17.353 -9.774 21.507 1.00 56.34 183 LYS A O 1
ATOM 1462 N N . MET A 1 184 ? -16.233 -10.840 23.147 1.00 54.31 184 MET A N 1
ATOM 1463 C CA . MET A 1 184 ? -16.922 -10.238 24.294 1.00 54.31 184 MET A CA 1
ATOM 1464 C C . MET A 1 184 ? -16.473 -8.793 24.561 1.00 54.31 184 MET A C 1
ATOM 1466 O O . MET A 1 184 ? -17.296 -7.972 24.932 1.00 54.31 184 MET A O 1
ATOM 1470 N N . ASP A 1 185 ? -15.210 -8.474 24.276 1.00 59.50 185 ASP A N 1
ATOM 1471 C CA . ASP A 1 185 ? -14.593 -7.156 24.470 1.00 59.50 185 ASP A CA 1
ATOM 1472 C C . ASP A 1 185 ? -15.203 -6.119 23.508 1.00 59.50 185 ASP A C 1
ATOM 1474 O O . ASP A 1 185 ? -15.597 -5.030 23.906 1.00 59.50 185 ASP A O 1
ATOM 1478 N N . LEU A 1 186 ? -15.417 -6.501 22.240 1.00 63.06 186 LEU A N 1
ATOM 1479 C CA . LEU A 1 186 ? -16.072 -5.637 21.247 1.00 63.06 186 LEU A CA 1
ATOM 1480 C C . LEU A 1 186 ? -17.532 -5.328 21.619 1.00 63.06 186 LEU A C 1
ATOM 1482 O O . LEU A 1 186 ? -17.978 -4.189 21.486 1.00 63.06 186 LEU A O 1
ATOM 1486 N N . ALA A 1 187 ? -18.282 -6.343 22.058 1.00 63.31 187 ALA A N 1
ATOM 1487 C CA . ALA A 1 187 ? -19.673 -6.172 22.465 1.00 63.31 187 ALA A C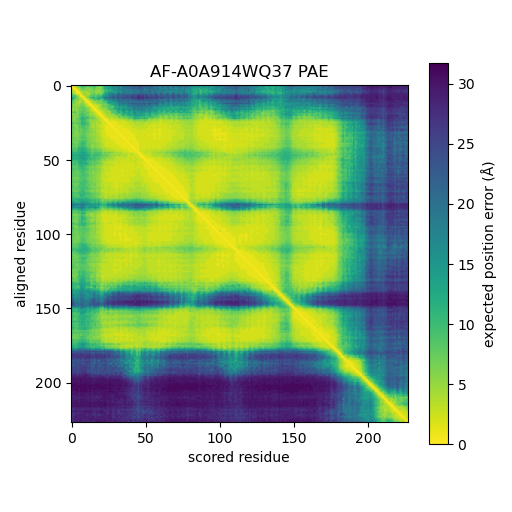A 1
ATOM 1488 C C . ALA A 1 187 ? -19.773 -5.303 23.728 1.00 63.31 187 ALA A C 1
ATOM 1490 O O . ALA A 1 187 ? -20.586 -4.384 23.776 1.00 63.31 187 ALA A O 1
ATOM 1491 N N . GLU A 1 188 ? -18.903 -5.535 24.711 1.00 62.69 188 GLU A N 1
ATOM 1492 C CA . GLU A 1 188 ? -18.822 -4.753 25.946 1.00 62.69 188 GLU A CA 1
ATOM 1493 C C . GLU A 1 188 ? -18.448 -3.287 25.669 1.00 62.69 188 GLU A C 1
ATOM 1495 O O . GLU A 1 188 ? -19.101 -2.371 26.172 1.00 62.69 188 GLU A O 1
ATOM 1500 N N . MET A 1 189 ? -17.488 -3.039 24.774 1.00 63.38 189 MET A N 1
ATOM 1501 C CA . MET A 1 189 ? -17.106 -1.689 24.345 1.00 63.38 189 MET A CA 1
ATOM 1502 C C . MET A 1 189 ? -18.197 -0.981 23.529 1.00 63.38 189 MET A C 1
ATOM 1504 O O . MET A 1 189 ? -18.415 0.218 23.713 1.00 63.38 189 MET A O 1
ATOM 1508 N N . ALA A 1 190 ? -18.913 -1.694 22.655 1.00 67.56 190 ALA A N 1
ATOM 1509 C CA . ALA A 1 190 ? -20.039 -1.135 21.904 1.00 67.56 190 ALA A CA 1
ATOM 1510 C C . ALA A 1 190 ? -21.193 -0.730 22.836 1.00 67.56 190 ALA A C 1
ATOM 1512 O O . ALA A 1 190 ? -21.772 0.343 22.669 1.00 67.56 190 ALA A O 1
ATOM 1513 N N . MET A 1 191 ? -21.472 -1.545 23.857 1.00 65.19 191 MET A N 1
ATOM 1514 C CA . MET A 1 191 ? -22.473 -1.270 24.893 1.00 65.19 191 MET A CA 1
ATOM 1515 C C . MET A 1 191 ? -22.049 -0.111 25.810 1.00 65.19 191 MET A C 1
ATOM 1517 O O . MET A 1 191 ? -22.879 0.711 26.200 1.00 65.19 191 MET A O 1
ATOM 1521 N N . ALA A 1 192 ? -20.753 0.019 26.107 1.00 67.38 192 ALA A N 1
ATOM 1522 C CA . ALA A 1 192 ? -20.210 1.168 26.828 1.00 67.38 192 ALA A CA 1
ATOM 1523 C C . ALA A 1 192 ? -20.330 2.478 26.033 1.00 67.38 192 ALA A C 1
ATOM 1525 O O . ALA A 1 192 ? -20.733 3.496 26.595 1.00 67.38 192 ALA A O 1
ATOM 1526 N N . GLY A 1 193 ? -20.053 2.451 24.725 1.00 64.69 193 GLY A N 1
ATOM 1527 C CA . GLY A 1 193 ? -20.138 3.621 23.843 1.00 64.69 193 GLY A CA 1
ATOM 1528 C C . GLY A 1 193 ? -21.555 4.173 23.640 1.00 64.69 193 GLY A C 1
ATOM 1529 O O . GLY A 1 193 ? -21.709 5.369 23.412 1.00 64.69 193 GLY A O 1
ATOM 1530 N N . ILE A 1 194 ? -22.590 3.336 23.775 1.00 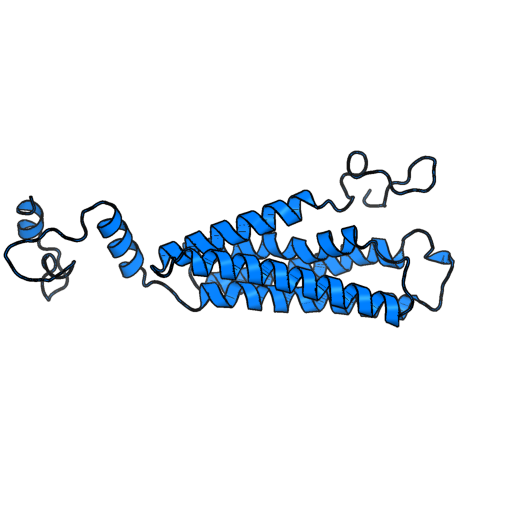71.94 194 ILE A N 1
ATOM 1531 C CA . ILE A 1 194 ? -24.007 3.752 23.727 1.00 71.94 194 ILE A CA 1
ATOM 1532 C C . ILE A 1 194 ? -24.588 4.098 25.110 1.00 71.94 194 ILE A C 1
ATOM 1534 O O . ILE A 1 194 ? -25.798 4.245 25.250 1.00 71.94 194 ILE A O 1
ATOM 1538 N N . GLY A 1 195 ? -23.738 4.234 26.135 1.00 56.56 195 GLY A N 1
ATOM 1539 C CA . GLY A 1 195 ? -24.141 4.656 27.481 1.00 56.56 195 GLY A CA 1
ATOM 1540 C C . GLY A 1 195 ? -24.656 3.539 28.395 1.00 56.56 195 GLY A C 1
ATOM 1541 O O . GLY A 1 195 ? -25.028 3.823 29.529 1.00 56.56 195 GLY A O 1
ATOM 1542 N N . MET A 1 196 ? -24.631 2.274 27.961 1.00 58.34 196 MET A N 1
ATOM 1543 C CA . MET A 1 196 ? -25.093 1.122 28.754 1.00 58.34 196 MET A CA 1
ATOM 1544 C C . MET A 1 196 ? -23.986 0.422 29.564 1.00 58.34 196 MET A C 1
ATOM 1546 O O . MET A 1 196 ? -24.268 -0.492 30.331 1.00 58.34 196 MET A O 1
ATOM 1550 N N . GLY A 1 197 ? -22.723 0.843 29.445 1.00 52.88 197 GLY A N 1
ATOM 1551 C CA . GLY A 1 197 ? -21.589 0.188 30.121 1.00 52.88 197 GLY A CA 1
ATOM 1552 C C . GLY A 1 197 ? -21.408 0.524 31.606 1.00 52.88 197 GLY A C 1
ATOM 1553 O O . GLY A 1 197 ? -20.552 -0.069 32.259 1.00 52.88 197 GLY A O 1
ATOM 1554 N N . ALA A 1 198 ? -22.174 1.471 32.155 1.00 48.38 198 ALA A N 1
ATOM 1555 C CA . ALA A 1 198 ? -21.996 1.945 33.529 1.00 48.38 198 ALA A CA 1
ATOM 1556 C C . ALA A 1 198 ? -23.318 2.361 34.195 1.00 48.38 198 ALA A C 1
ATOM 1558 O O . ALA A 1 198 ? -23.446 3.478 34.698 1.00 48.38 198 ALA A O 1
ATOM 1559 N N . ALA A 1 199 ? -24.307 1.468 34.250 1.00 42.16 199 ALA A N 1
ATOM 1560 C CA . ALA A 1 199 ? -25.406 1.652 35.192 1.00 42.16 199 ALA A CA 1
ATOM 1561 C C . ALA A 1 199 ? -24.875 1.403 36.617 1.00 42.16 199 ALA A C 1
ATOM 1563 O O . ALA A 1 199 ? -24.717 0.266 37.059 1.00 42.16 199 ALA A O 1
ATOM 1564 N N . LYS A 1 200 ? -24.546 2.486 37.336 1.00 39.84 200 LYS A N 1
ATOM 1565 C CA . LYS A 1 200 ? -24.282 2.454 38.780 1.00 39.84 200 LYS A CA 1
ATOM 1566 C C . LYS A 1 200 ? -25.551 1.999 39.501 1.00 39.84 200 LYS A C 1
ATOM 1568 O O . LYS A 1 200 ? -26.405 2.823 39.818 1.00 39.84 200 LYS A O 1
ATOM 1573 N N . VAL A 1 201 ? -25.640 0.719 39.836 1.00 37.91 201 VAL A N 1
ATOM 1574 C CA . VAL A 1 201 ? -26.563 0.250 40.872 1.00 37.91 201 VAL A CA 1
ATOM 1575 C C . VAL A 1 201 ? -25.781 0.165 42.182 1.00 37.91 201 VAL A C 1
ATOM 1577 O O . VAL A 1 201 ? -24.879 -0.649 42.331 1.00 37.91 201 VAL A O 1
ATOM 1580 N N . GLY A 1 202 ? -26.094 1.068 43.116 1.00 37.97 202 GLY A N 1
ATOM 1581 C CA . GLY A 1 202 ? -25.769 0.923 44.539 1.00 37.97 202 GLY A CA 1
ATOM 1582 C C . GLY A 1 202 ? -24.297 0.677 44.900 1.00 37.97 202 GLY A C 1
ATOM 1583 O O . GLY A 1 202 ? -23.968 -0.368 45.441 1.00 37.97 202 GLY A O 1
ATOM 1584 N N . GLY A 1 203 ? -23.412 1.652 44.674 1.00 35.91 203 GLY A N 1
ATOM 1585 C CA . GLY A 1 203 ? -22.148 1.756 45.425 1.00 35.91 203 GLY A CA 1
ATOM 1586 C C . GLY A 1 203 ? -21.076 0.673 45.214 1.00 35.91 203 GLY A C 1
ATOM 1587 O O . GLY A 1 203 ? -20.027 0.768 45.847 1.00 35.91 203 GLY A O 1
ATOM 1588 N N . ALA A 1 204 ? -21.268 -0.300 44.322 1.00 35.12 204 ALA A N 1
ATOM 1589 C CA . ALA A 1 204 ? -20.243 -1.276 43.955 1.00 35.12 204 ALA A CA 1
ATOM 1590 C C . ALA A 1 204 ? -19.711 -0.992 42.542 1.00 35.12 204 ALA A C 1
ATOM 1592 O O . ALA A 1 204 ? -20.466 -0.905 41.575 1.00 35.12 204 ALA A O 1
ATOM 1593 N N . VAL A 1 205 ? -18.393 -0.825 42.413 1.00 39.03 205 VAL A N 1
ATOM 1594 C CA . VAL A 1 205 ? -17.715 -0.721 41.114 1.00 39.03 205 VAL A CA 1
ATOM 1595 C C . VAL A 1 205 ? -17.665 -2.121 40.502 1.00 39.03 205 VAL A C 1
ATOM 1597 O O . VAL A 1 205 ? -16.764 -2.901 40.792 1.00 39.03 205 VAL A O 1
ATOM 1600 N N . GLY A 1 206 ? -18.657 -2.449 39.679 1.00 39.50 206 GLY A N 1
ATOM 1601 C CA . GLY A 1 206 ? -18.692 -3.677 38.893 1.00 39.50 206 GLY A CA 1
ATOM 1602 C C . GLY A 1 206 ? -19.371 -3.417 37.556 1.00 39.50 206 GLY A C 1
ATOM 1603 O O . GLY A 1 206 ? -20.594 -3.378 37.488 1.00 39.50 206 GLY A O 1
ATOM 1604 N N . GLY A 1 207 ? -18.589 -3.213 36.492 1.00 48.41 207 GLY A N 1
ATOM 1605 C CA . GLY A 1 207 ? -19.111 -3.310 35.121 1.00 48.41 207 GLY A CA 1
ATOM 1606 C C . GLY A 1 207 ? -19.601 -4.734 34.830 1.00 48.41 207 GLY A C 1
ATOM 1607 O O . GLY A 1 207 ? -19.193 -5.636 35.554 1.00 48.41 207 GLY A O 1
ATOM 1608 N N . ALA A 1 208 ? -20.462 -4.896 33.811 1.00 45.91 208 ALA A N 1
ATOM 1609 C CA . ALA A 1 208 ? -21.034 -6.106 33.167 1.00 45.91 208 ALA A CA 1
ATOM 1610 C C . ALA A 1 208 ? -21.344 -7.363 34.025 1.00 45.91 208 ALA A C 1
ATOM 1612 O O . ALA A 1 208 ? -22.441 -7.907 33.950 1.00 45.91 208 ALA A O 1
ATOM 1613 N N . LYS A 1 209 ? -20.427 -7.803 34.886 1.00 47.75 209 LYS A N 1
ATOM 1614 C CA . LYS A 1 209 ? -20.581 -8.842 35.914 1.00 47.75 209 LYS A CA 1
ATOM 1615 C C . LYS A 1 209 ? -21.642 -8.553 36.980 1.00 47.75 209 LYS A C 1
ATOM 1617 O O . LYS A 1 209 ? -21.959 -9.451 37.745 1.00 47.75 209 LYS A O 1
ATOM 1622 N N . ALA A 1 210 ? -22.170 -7.332 37.070 1.00 53.53 210 ALA A N 1
ATOM 1623 C CA . ALA A 1 210 ? -23.259 -7.018 38.000 1.00 53.53 210 ALA A CA 1
ATOM 1624 C C . ALA A 1 210 ? -24.624 -7.576 37.547 1.00 53.53 210 ALA A C 1
ATO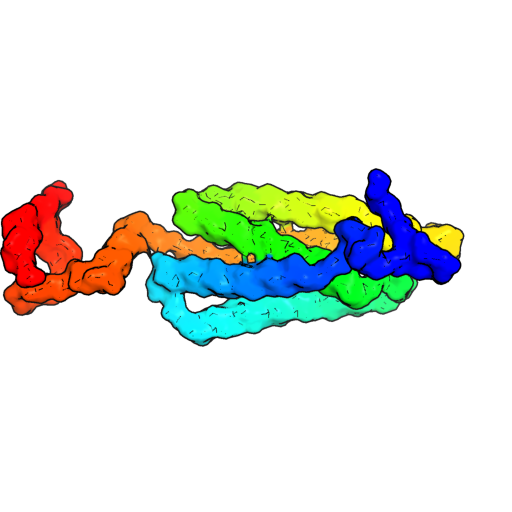M 1626 O O . ALA A 1 210 ? -25.524 -7.699 38.371 1.00 53.53 210 ALA A O 1
ATOM 1627 N N . PHE A 1 211 ? -24.771 -7.920 36.261 1.00 53.47 211 PHE A N 1
ATOM 1628 C CA . PHE A 1 211 ? -26.028 -8.387 35.657 1.00 53.47 211 PHE A CA 1
ATOM 1629 C C . PHE A 1 211 ? -25.981 -9.859 35.237 1.00 53.47 211 PHE A C 1
ATOM 1631 O O . PHE A 1 211 ? -26.830 -10.311 34.474 1.00 53.47 211 PHE A O 1
ATOM 1638 N N . VAL A 1 212 ? -24.959 -10.595 35.671 1.00 55.03 212 VAL A N 1
ATOM 1639 C CA . VAL A 1 212 ? -24.763 -12.001 35.313 1.00 55.03 212 VAL A CA 1
ATOM 1640 C C . VAL A 1 212 ? -24.455 -12.768 36.587 1.00 55.03 212 VAL A C 1
ATOM 1642 O O . VAL A 1 212 ? -23.523 -12.421 37.317 1.00 55.03 212 VAL A O 1
ATOM 1645 N N . GLN A 1 213 ? -25.260 -13.788 36.867 1.00 60.41 213 GLN A N 1
ATOM 1646 C CA . GLN A 1 213 ? -25.069 -14.652 38.024 1.00 60.41 213 GLN A CA 1
ATOM 1647 C C . GLN A 1 213 ? -23.838 -15.564 37.818 1.00 60.41 213 GLN A C 1
ATOM 1649 O O . GLN A 1 213 ? -23.347 -15.721 36.697 1.00 60.41 213 GLN A O 1
ATOM 1654 N N . PRO A 1 214 ? -23.262 -16.147 38.888 1.00 53.88 214 PRO A N 1
ATOM 1655 C CA . PRO A 1 214 ? -22.049 -16.972 38.799 1.00 53.88 214 PRO A CA 1
ATOM 1656 C C . PRO A 1 214 ? -22.164 -18.219 37.901 1.00 53.88 214 PRO A C 1
ATOM 1658 O O . PRO A 1 214 ? -21.151 -18.846 37.598 1.00 53.88 214 PRO A O 1
ATOM 1661 N N . ASP A 1 215 ? -23.380 -18.581 37.500 1.00 56.38 215 ASP A N 1
ATOM 1662 C CA . ASP A 1 215 ? -23.741 -19.666 36.582 1.00 56.38 215 ASP A CA 1
ATOM 1663 C C . ASP A 1 215 ? -23.751 -19.251 35.097 1.00 56.38 215 ASP A C 1
ATOM 1665 O O . ASP A 1 215 ? -23.837 -20.111 34.220 1.00 56.38 215 ASP A O 1
ATOM 1669 N N . GLY A 1 216 ? -23.594 -17.957 34.801 1.00 58.75 216 GLY A N 1
ATOM 1670 C CA . GLY A 1 216 ? -23.587 -17.414 33.445 1.00 58.75 216 GLY A CA 1
ATOM 1671 C C . GLY A 1 216 ? -24.964 -17.022 32.906 1.00 58.75 216 GLY A C 1
ATOM 1672 O O . GLY A 1 216 ? -25.041 -16.621 31.742 1.00 58.75 216 GLY A O 1
ATOM 1673 N N . GLU A 1 217 ? -26.031 -17.098 33.708 1.00 55.19 217 GLU A N 1
ATOM 1674 C CA . GLU A 1 217 ? -27.346 -16.585 33.313 1.00 55.19 217 GLU A CA 1
ATOM 1675 C C . GLU A 1 217 ? -27.4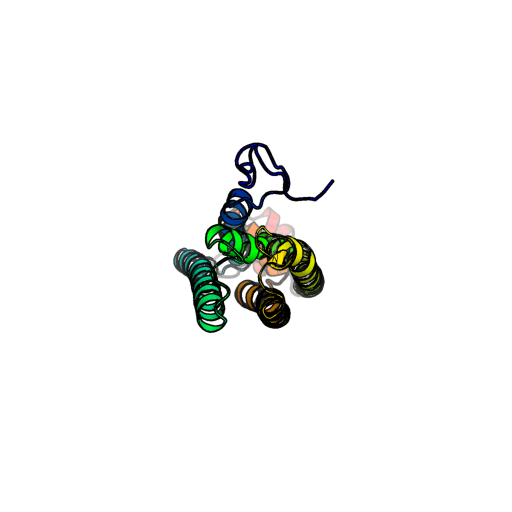68 -15.073 33.542 1.00 55.19 217 GLU A C 1
ATOM 1677 O O . GLU A 1 217 ? -26.881 -14.486 34.456 1.00 55.19 217 GLU A O 1
ATOM 1682 N N . VAL A 1 218 ? -28.226 -14.428 32.652 1.00 62.69 218 VAL A N 1
ATOM 1683 C CA . VAL A 1 218 ? -28.465 -12.983 32.671 1.00 62.69 218 VAL A CA 1
ATOM 1684 C C . VAL A 1 218 ? -29.537 -12.669 33.710 1.00 62.69 218 VAL A C 1
ATOM 1686 O O . VAL A 1 218 ? -30.646 -13.194 33.645 1.00 62.69 218 VAL A O 1
ATOM 1689 N N . ASP A 1 219 ? -29.226 -11.781 34.649 1.00 68.50 219 ASP A N 1
ATOM 1690 C CA . ASP A 1 219 ? -30.143 -11.366 35.705 1.00 68.50 219 ASP A CA 1
ATOM 1691 C C . ASP A 1 219 ? -31.121 -10.300 35.182 1.00 68.50 219 ASP A C 1
ATOM 1693 O O . ASP A 1 219 ? -30.858 -9.090 35.175 1.00 68.50 219 ASP A O 1
ATOM 1697 N N . TYR A 1 220 ? -32.265 -10.776 34.690 1.00 64.94 220 TYR A N 1
ATOM 1698 C CA . TYR A 1 220 ? -33.311 -9.942 34.096 1.00 64.94 220 TYR A CA 1
ATOM 1699 C C . TYR A 1 220 ? -33.962 -8.976 35.102 1.00 64.94 220 TYR A C 1
ATOM 1701 O O . TYR A 1 220 ? -34.433 -7.912 34.697 1.00 64.94 220 TYR A O 1
ATOM 1709 N N . GLU A 1 221 ? -33.968 -9.287 36.404 1.00 63.44 221 GLU A N 1
ATOM 1710 C CA . GLU A 1 221 ? -34.505 -8.375 37.423 1.00 63.44 221 GLU A CA 1
ATOM 1711 C C . GLU A 1 221 ? -33.579 -7.181 37.661 1.00 63.44 221 GLU A C 1
ATOM 1713 O O . GLU A 1 221 ? -34.048 -6.050 37.827 1.00 63.44 221 GLU A O 1
ATOM 1718 N N . ALA A 1 222 ? -32.265 -7.411 37.639 1.00 63.25 222 ALA A N 1
ATOM 1719 C CA . ALA A 1 222 ? -31.277 -6.344 37.741 1.00 63.25 222 ALA A CA 1
ATOM 1720 C C . ALA A 1 222 ? -31.309 -5.412 36.514 1.00 63.25 222 ALA A C 1
ATOM 1722 O O . ALA A 1 222 ? -31.151 -4.200 36.665 1.00 63.25 222 ALA A O 1
ATOM 1723 N N . LEU A 1 223 ? -31.588 -5.953 35.320 1.00 61.53 223 LEU A N 1
ATOM 1724 C CA . LEU A 1 223 ? -31.778 -5.175 34.086 1.00 61.53 223 LEU A CA 1
ATOM 1725 C C . LEU A 1 223 ? -33.035 -4.298 34.117 1.00 61.53 223 LEU A C 1
ATOM 1727 O O . LEU A 1 223 ? -32.988 -3.149 33.689 1.00 61.53 223 LEU A O 1
ATOM 1731 N N . LEU A 1 224 ? -34.150 -4.808 34.644 1.00 63.19 224 LEU A N 1
ATOM 1732 C CA . LEU A 1 224 ? -35.411 -4.058 34.736 1.00 63.19 224 LEU A CA 1
ATOM 1733 C C . LEU A 1 224 ? -35.390 -2.955 35.805 1.00 63.19 224 LEU A C 1
ATOM 1735 O O . LEU A 1 224 ? -36.224 -2.052 35.770 1.00 63.19 224 LEU A O 1
ATOM 1739 N N . ARG A 1 225 ? -34.461 -3.030 36.765 1.00 60.12 225 ARG A N 1
ATOM 1740 C CA . ARG A 1 225 ? -34.263 -2.021 37.819 1.00 60.12 225 ARG A CA 1
ATOM 1741 C C . ARG A 1 225 ? -33.212 -0.966 37.473 1.00 60.12 225 ARG A C 1
ATOM 1743 O O . ARG A 1 225 ? -33.013 -0.049 38.273 1.00 60.12 225 ARG A O 1
ATOM 1750 N N . ALA A 1 226 ? -32.529 -1.093 36.336 1.00 58.88 226 ALA A N 1
ATOM 1751 C CA . ALA A 1 226 ? -31.608 -0.067 35.872 1.00 58.88 226 ALA A CA 1
ATOM 1752 C C . ALA A 1 226 ? -32.397 1.209 35.491 1.00 58.88 226 ALA A C 1
ATOM 1754 O O . ALA A 1 226 ? -33.459 1.090 34.877 1.00 58.88 226 ALA A O 1
ATOM 1755 N N . PRO A 1 227 ? -31.932 2.402 35.904 1.00 51.84 227 PRO A N 1
ATOM 1756 C CA . PRO A 1 227 ? -32.586 3.670 35.585 1.00 51.84 227 PRO A CA 1
ATOM 1757 C C . PRO A 1 227 ? -32.502 4.033 34.099 1.00 51.84 227 PRO A C 1
ATOM 1759 O O . PRO A 1 227 ? -31.506 3.642 33.446 1.00 51.84 227 PRO A O 1
#

Mean predicted aligned error: 12.64 Å

InterPro domains:
  IPR005578 Yif1 family [PF03878] (1-173)
  IPR005578 Yif1 family [PTHR14083] (1-173)

pLDDT: mean 78.31, std 16.53, range [35.12, 96.56]

Nearest PDB structures (foldseek):
  8ubd-assembly1_C  TM=3.620E-01  e=2.946E+00  Bordetella phage BPP-1
  8ubf-assembly1_C  TM=3.717E-01  e=3.087E+00  Bordetella phage BPP-1
  7xno-assembly1_H  TM=2.316E-01  e=2.226E+00  Latilactobacillus sakei L45